Protein AF-A0A519SFQ7-F1 (afdb_monomer_lite)

Secondary structure (DSSP, 8-state):
----HHHHHHHHHHHHHHHHHHHTSGGGTT--HHHHHHH----TT--SHHHHHHHHHHHHHHHHHHHHHHHHT--TTTHHHHHHHTTSTT-HHHHHHHHHHHS-HHHHHHHHHHHHT-SSHHHHHHHHHHHHHS--TTHHHHHHHHHHSS--HHHHHHHHHHHHHH-HHHHHHHHHHH--TT-S-HHHHHHHHHHHHHH-HHHHGGGHHHHTT-SSHHHHHTTSTT----------

Structure (mmCIF, N/CA/C/O backbone):
data_AF-A0A519SFQ7-F1
#
_entry.id   AF-A0A519SFQ7-F1
#
loop_
_atom_site.group_PDB
_atom_site.id
_atom_site.type_symbol
_atom_site.label_atom_id
_atom_site.label_alt_id
_atom_site.label_comp_id
_atom_site.label_asym_id
_atom_site.label_entity_id
_atom_site.label_seq_id
_atom_site.pdbx_PDB_ins_code
_atom_site.Cartn_x
_atom_site.Cartn_y
_atom_site.Cartn_z
_atom_site.occupancy
_atom_site.B_iso_or_equiv
_atom_site.auth_seq_id
_atom_site.auth_comp_id
_atom_site.auth_asym_id
_atom_site.auth_atom_id
_atom_site.pdbx_PDB_model_num
ATOM 1 N N . MET A 1 1 ? -0.624 -16.928 27.266 1.00 50.66 1 MET A N 1
ATOM 2 C CA . MET A 1 1 ? -0.430 -15.910 26.215 1.00 50.66 1 MET A CA 1
ATOM 3 C C . MET A 1 1 ? -1.016 -14.605 26.727 1.00 50.66 1 MET A C 1
ATOM 5 O O . MET A 1 1 ? -2.130 -14.658 27.242 1.00 50.66 1 MET A O 1
ATOM 9 N N . PRO A 1 2 ? -0.279 -13.486 26.696 1.00 53.38 2 PRO A N 1
ATOM 10 C CA . PRO A 1 2 ? -0.839 -12.173 27.019 1.00 53.38 2 PRO A CA 1
ATOM 11 C C . PRO A 1 2 ? -2.069 -11.891 26.143 1.00 53.38 2 PRO A C 1
ATOM 13 O O . PRO A 1 2 ? -2.095 -12.218 24.958 1.00 53.38 2 PRO A O 1
ATOM 16 N N . ASN A 1 3 ? -3.128 -11.372 26.762 1.00 67.12 3 ASN A N 1
ATOM 17 C CA . ASN A 1 3 ? -4.453 -11.288 26.159 1.00 67.12 3 ASN A CA 1
ATOM 18 C C . ASN A 1 3 ? -4.561 -10.017 25.298 1.00 67.12 3 ASN A C 1
ATOM 20 O O . ASN A 1 3 ? -4.849 -8.951 25.831 1.00 67.12 3 ASN A O 1
ATOM 24 N N . VAL A 1 4 ? -4.314 -10.123 23.987 1.00 74.25 4 VAL A N 1
ATOM 25 C CA . VAL A 1 4 ? -4.471 -9.017 23.005 1.00 74.25 4 VAL A CA 1
ATOM 26 C C . VAL A 1 4 ? -5.951 -8.710 22.712 1.00 74.25 4 VAL A C 1
ATOM 28 O O . VAL A 1 4 ? -6.303 -7.663 22.178 1.00 74.25 4 VAL A O 1
ATOM 31 N N . THR A 1 5 ? -6.852 -9.600 23.131 1.00 82.88 5 THR A N 1
ATOM 32 C CA . THR A 1 5 ? -8.297 -9.530 22.865 1.00 82.88 5 THR A CA 1
ATOM 33 C C . THR A 1 5 ? -8.970 -8.218 23.296 1.00 82.88 5 THR A C 1
ATOM 35 O O . THR A 1 5 ? -9.777 -7.719 22.516 1.00 82.88 5 THR A O 1
ATOM 38 N N . PRO A 1 6 ? -8.676 -7.611 24.468 1.00 90.19 6 PRO A N 1
ATOM 39 C CA . PRO A 1 6 ? -9.324 -6.362 24.872 1.00 90.19 6 PRO A CA 1
ATOM 40 C C . PRO A 1 6 ? -8.977 -5.179 23.959 1.00 90.19 6 PRO A C 1
ATOM 42 O O . PRO A 1 6 ? -9.868 -4.411 23.613 1.00 90.19 6 PRO A O 1
ATOM 45 N N . ALA A 1 7 ? -7.717 -5.054 23.527 1.00 92.62 7 ALA A N 1
ATOM 46 C CA . ALA A 1 7 ? -7.298 -3.983 22.622 1.00 92.62 7 ALA A CA 1
ATOM 47 C C . ALA A 1 7 ? -7.907 -4.158 21.225 1.00 92.62 7 ALA A C 1
ATOM 49 O O . ALA A 1 7 ? -8.422 -3.203 20.651 1.00 92.62 7 ALA A O 1
ATOM 50 N N . ILE A 1 8 ? -7.933 -5.393 20.712 1.00 93.19 8 ILE A N 1
ATOM 51 C CA . ILE A 1 8 ? -8.581 -5.702 19.427 1.00 93.19 8 ILE A CA 1
ATOM 52 C C . ILE A 1 8 ? -10.083 -5.407 19.495 1.00 93.19 8 ILE A C 1
ATOM 54 O O . ILE A 1 8 ? -10.641 -4.843 18.554 1.00 93.19 8 ILE A O 1
ATOM 58 N N . ALA A 1 9 ? -10.741 -5.753 20.605 1.00 93.81 9 ALA A N 1
ATOM 59 C CA . ALA A 1 9 ? -12.153 -5.448 20.812 1.00 93.81 9 ALA A CA 1
ATOM 60 C C . ALA A 1 9 ? -12.409 -3.934 20.861 1.00 93.81 9 ALA A C 1
ATOM 62 O O . ALA A 1 9 ? -13.376 -3.470 20.261 1.00 93.81 9 ALA A O 1
ATOM 63 N N . ALA A 1 10 ? -11.531 -3.164 21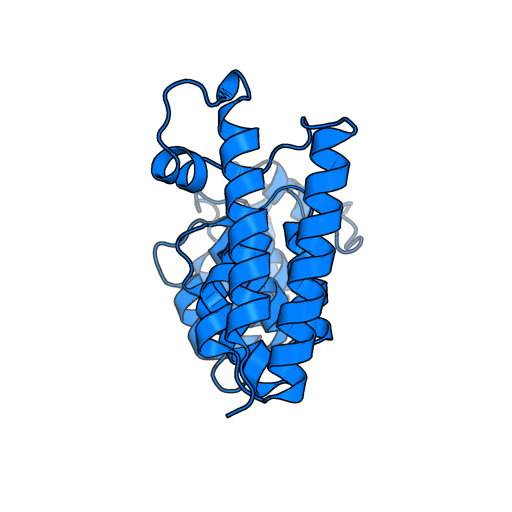.513 1.00 94.56 10 ALA A N 1
ATOM 64 C CA . ALA A 1 10 ? -11.618 -1.706 21.544 1.00 94.56 10 ALA A CA 1
ATOM 65 C C . ALA A 1 10 ? -11.443 -1.089 20.146 1.00 94.56 10 ALA A C 1
ATOM 67 O O . ALA A 1 10 ? -12.272 -0.279 19.739 1.00 94.56 10 ALA A O 1
ATOM 68 N N . LEU A 1 11 ? -10.437 -1.525 19.377 1.00 95.56 11 LEU A N 1
ATOM 69 C CA . LEU A 1 11 ? -10.251 -1.094 17.986 1.00 95.56 11 LEU A CA 1
ATOM 70 C C . LEU A 1 11 ? -11.475 -1.435 17.126 1.00 95.56 11 LEU A C 1
ATOM 72 O O . LEU A 1 11 ? -11.978 -0.587 16.397 1.00 95.56 11 LEU A O 1
ATOM 76 N N . SER A 1 12 ? -11.999 -2.654 17.261 1.00 95.06 12 SER A N 1
ATOM 77 C CA . SER A 1 12 ? -13.190 -3.091 16.525 1.00 95.06 12 SER A CA 1
ATOM 78 C C . SER A 1 12 ? -14.423 -2.255 16.875 1.00 95.06 12 SER A C 1
ATOM 80 O O . SER A 1 12 ? -15.233 -1.965 16.000 1.00 95.06 12 SER A O 1
ATOM 82 N N . ALA A 1 13 ? -14.574 -1.849 18.139 1.00 95.50 13 ALA A N 1
ATOM 83 C CA . ALA A 1 13 ? -15.663 -0.975 18.563 1.00 95.50 13 ALA A CA 1
ATOM 84 C C . ALA A 1 13 ? -15.561 0.408 17.904 1.00 95.50 13 ALA A C 1
ATOM 86 O O . ALA A 1 13 ? -16.543 0.866 17.329 1.00 95.50 13 ALA A O 1
ATOM 87 N N . VAL A 1 14 ? -14.373 1.022 17.900 1.00 95.00 14 VAL A N 1
ATOM 88 C CA . VAL A 1 14 ? -14.164 2.328 17.251 1.00 95.00 14 VAL A CA 1
ATOM 89 C C . VAL A 1 14 ? -14.364 2.242 15.735 1.00 95.00 14 VAL A C 1
ATOM 91 O O . VAL A 1 14 ? -15.002 3.117 15.158 1.00 95.00 14 VAL A O 1
ATOM 94 N N . LEU A 1 15 ? -13.901 1.167 15.089 1.00 93.81 15 LEU A N 1
ATOM 95 C CA . LEU A 1 15 ? -14.175 0.921 13.669 1.00 93.81 15 LEU A CA 1
ATOM 96 C C . LEU A 1 15 ? -15.675 0.819 13.389 1.00 93.81 15 LEU A C 1
ATOM 98 O O . LEU A 1 15 ? -16.160 1.396 12.422 1.00 93.81 15 LEU A O 1
ATOM 102 N N . ASN A 1 16 ? -16.422 0.100 14.230 1.00 93.44 16 ASN A N 1
ATOM 103 C CA . ASN A 1 16 ? -17.872 0.005 14.082 1.00 93.44 16 ASN A CA 1
ATOM 104 C C . ASN A 1 16 ? -18.537 1.378 14.215 1.00 93.44 16 ASN A C 1
ATOM 106 O O . ASN A 1 16 ? -19.345 1.722 13.363 1.00 93.44 16 ASN A O 1
ATOM 110 N N . GLU A 1 17 ? -18.146 2.174 15.213 1.00 94.06 17 GLU A N 1
ATOM 111 C CA . GLU A 1 17 ? -18.645 3.544 15.377 1.00 94.06 17 GLU A CA 1
ATOM 112 C C . GLU A 1 17 ? -18.330 4.422 14.158 1.00 94.06 17 GLU A C 1
ATOM 114 O O . GLU A 1 17 ? -19.201 5.158 13.702 1.00 94.06 17 GLU A O 1
ATOM 119 N N . TYR A 1 18 ? -17.125 4.306 13.589 1.00 92.00 18 TYR A N 1
ATOM 120 C CA . TYR A 1 18 ? -16.750 5.021 12.370 1.00 92.00 18 TYR A CA 1
ATOM 121 C C . TYR A 1 18 ? -17.644 4.639 11.184 1.00 92.00 18 TYR A C 1
ATOM 123 O O . TYR A 1 18 ? -18.181 5.510 10.501 1.00 92.00 18 TYR A O 1
ATOM 131 N N . TRP A 1 19 ? -17.848 3.340 10.943 1.00 90.50 19 TRP A N 1
ATOM 132 C CA . TRP A 1 19 ? -18.698 2.882 9.840 1.00 90.50 19 TRP A CA 1
ATOM 133 C C . TRP A 1 19 ? -20.172 3.236 10.045 1.00 90.50 19 TRP A C 1
ATOM 135 O O . TRP A 1 19 ? -20.856 3.554 9.073 1.00 90.50 19 TRP A O 1
ATOM 145 N N . ASP A 1 20 ? -20.657 3.199 11.285 1.00 91.75 20 ASP A N 1
ATOM 146 C CA . ASP A 1 20 ? -22.020 3.604 11.630 1.00 91.75 20 ASP A CA 1
ATOM 147 C C . ASP A 1 20 ? -22.207 5.114 11.434 1.00 91.75 20 ASP A C 1
ATOM 149 O O . ASP A 1 20 ? -23.214 5.542 10.871 1.00 91.75 20 ASP A O 1
ATOM 153 N N . TRP A 1 21 ? -21.217 5.925 11.816 1.00 91.62 21 TRP A N 1
ATOM 154 C CA . TRP A 1 21 ? -21.203 7.356 11.524 1.00 91.62 21 TRP A CA 1
ATOM 155 C C . TRP A 1 21 ? -21.179 7.621 10.015 1.00 91.62 21 TRP A C 1
ATOM 157 O O . TRP A 1 21 ? -21.960 8.439 9.524 1.00 91.62 21 TRP A O 1
ATOM 167 N N . LEU A 1 22 ? -20.356 6.894 9.255 1.00 89.38 22 LEU A N 1
ATOM 168 C CA . LEU A 1 22 ? -20.271 7.046 7.803 1.00 89.38 22 LEU A CA 1
ATOM 169 C C . LEU A 1 22 ? -21.616 6.725 7.125 1.00 89.38 22 LEU A C 1
ATOM 171 O O . LEU A 1 22 ? -22.030 7.431 6.209 1.00 89.38 22 LEU A O 1
ATOM 175 N N . HIS A 1 23 ? -22.348 5.726 7.630 1.00 89.81 23 HIS A N 1
ATOM 176 C CA . HIS A 1 23 ? -23.717 5.393 7.203 1.00 89.81 23 HIS A CA 1
ATOM 177 C C . HIS A 1 23 ? -24.717 6.542 7.365 1.00 89.81 23 HIS A C 1
ATOM 179 O O . HIS A 1 23 ? -25.713 6.595 6.644 1.00 89.81 23 HIS A O 1
ATOM 185 N N . THR A 1 24 ? -24.480 7.462 8.305 1.00 89.88 24 THR A N 1
ATOM 186 C CA . THR A 1 24 ? -25.350 8.636 8.491 1.00 89.88 24 THR A CA 1
ATOM 187 C C . THR A 1 24 ? -25.148 9.703 7.417 1.00 89.88 24 THR A C 1
ATOM 189 O O . THR A 1 24 ? -25.998 10.584 7.267 1.00 89.88 24 THR A O 1
ATOM 192 N N . GLN A 1 25 ? -24.058 9.626 6.644 1.00 89.50 25 GLN A N 1
ATOM 193 C CA . GLN A 1 25 ? -23.753 10.625 5.628 1.00 89.50 25 GLN A CA 1
ATOM 194 C C . GLN A 1 25 ? -24.642 10.437 4.387 1.00 89.50 25 GLN A C 1
ATOM 196 O O . GLN A 1 25 ? -24.824 9.307 3.919 1.00 89.50 25 GLN A O 1
ATOM 201 N N . PRO A 1 26 ? -25.168 11.525 3.791 1.00 88.88 26 PRO A N 1
ATOM 202 C CA . PRO A 1 26 ? -26.128 11.437 2.692 1.00 88.88 26 PRO A CA 1
ATOM 203 C C . PRO A 1 26 ? -25.652 10.626 1.481 1.00 88.88 26 PRO A C 1
ATOM 205 O O . PRO A 1 26 ? -26.464 9.934 0.867 1.00 88.88 26 PRO A O 1
ATOM 208 N N . GLN A 1 27 ? -24.357 10.671 1.136 1.00 87.62 27 GLN A N 1
ATOM 209 C CA . GLN A 1 27 ? -23.816 9.910 0.000 1.00 87.62 27 GLN A CA 1
ATOM 210 C C . GLN A 1 27 ? -23.865 8.386 0.184 1.00 87.62 27 GLN A C 1
ATOM 212 O O . GLN A 1 27 ? -23.790 7.656 -0.806 1.00 87.62 27 GLN A O 1
ATOM 217 N N . TRP A 1 28 ? -23.997 7.906 1.422 1.00 89.88 28 TRP A N 1
ATOM 218 C CA . TRP A 1 28 ? -24.006 6.480 1.742 1.00 89.88 28 TRP A CA 1
ATOM 219 C C . TRP A 1 28 ? -25.397 5.929 2.059 1.00 89.88 28 TRP A C 1
ATOM 221 O O . TRP A 1 28 ? -25.555 4.723 2.258 1.00 89.88 28 TRP A O 1
ATOM 231 N N . ALA A 1 29 ? -26.420 6.785 2.050 1.00 87.56 29 ALA A N 1
ATOM 232 C CA . ALA A 1 29 ? -27.787 6.389 2.344 1.00 87.56 29 ALA A CA 1
ATOM 233 C C . ALA A 1 29 ? -28.252 5.229 1.441 1.00 87.56 29 ALA A C 1
ATOM 235 O O . ALA A 1 29 ? -28.258 5.326 0.213 1.00 87.56 29 ALA A O 1
ATOM 236 N N . GLY A 1 30 ? -28.681 4.129 2.066 1.00 86.56 30 GLY A N 1
ATOM 237 C CA . GLY A 1 30 ? -29.233 2.957 1.379 1.00 86.56 30 GLY A CA 1
ATOM 238 C C . GLY A 1 30 ? -28.214 1.901 0.940 1.00 86.56 30 GLY A C 1
ATOM 239 O O . GLY A 1 30 ? -28.634 0.844 0.473 1.00 86.56 30 GLY A O 1
ATOM 240 N N . PHE A 1 31 ? -26.912 2.132 1.119 1.00 90.62 31 PHE A N 1
ATOM 241 C CA . PHE A 1 31 ? -25.913 1.067 0.997 1.00 90.62 31 PHE A CA 1
ATOM 242 C C . PHE A 1 31 ? -25.854 0.240 2.277 1.00 90.62 31 PHE A C 1
ATOM 244 O O . PHE A 1 31 ? -26.142 0.742 3.353 1.00 90.62 31 PHE A O 1
ATOM 251 N N . THR A 1 32 ? -25.476 -1.033 2.189 1.00 90.06 32 THR A N 1
ATOM 252 C CA . THR A 1 32 ? -25.082 -1.833 3.360 1.00 90.06 32 THR A CA 1
ATOM 253 C C . THR A 1 32 ? -23.640 -1.524 3.762 1.00 90.06 32 THR A C 1
ATOM 255 O O . THR A 1 32 ? -22.855 -1.044 2.950 1.00 90.06 32 THR A O 1
ATOM 258 N N . ARG A 1 33 ? -23.230 -1.872 4.993 1.00 85.25 33 ARG A N 1
ATOM 259 C CA . ARG A 1 33 ? -21.834 -1.673 5.433 1.00 85.25 33 ARG A CA 1
ATOM 260 C C . ARG A 1 33 ? -20.816 -2.324 4.495 1.00 85.25 33 ARG A C 1
ATOM 262 O O . ARG A 1 33 ? -19.823 -1.696 4.155 1.00 85.25 33 ARG A O 1
ATOM 269 N N . VAL A 1 34 ? -21.080 -3.552 4.055 1.00 85.06 34 VAL A N 1
ATOM 270 C CA . VAL A 1 34 ? -20.187 -4.285 3.146 1.00 85.06 34 VAL A CA 1
ATOM 271 C C . VAL A 1 34 ? -20.068 -3.563 1.801 1.00 85.06 34 VAL A C 1
ATOM 273 O O . VAL A 1 34 ? -18.971 -3.409 1.271 1.00 85.06 34 VAL A O 1
ATOM 276 N N . GLU A 1 35 ? -21.180 -3.064 1.258 1.00 88.00 35 GLU A N 1
ATOM 277 C CA . GLU A 1 35 ? -21.159 -2.292 0.012 1.00 88.00 35 GLU A CA 1
ATOM 278 C C . GLU A 1 35 ? -20.434 -0.960 0.170 1.00 88.00 35 GLU A C 1
ATOM 280 O O . GLU A 1 35 ? -19.682 -0.586 -0.728 1.00 88.00 35 GLU A O 1
ATOM 285 N N . MET A 1 36 ? -20.633 -0.263 1.294 1.00 86.69 36 MET A N 1
ATOM 286 C CA . MET A 1 36 ? -19.897 0.963 1.595 1.00 86.69 36 MET A CA 1
ATOM 287 C C . MET A 1 36 ? -18.404 0.682 1.649 1.00 86.69 36 MET A C 1
ATOM 289 O O . MET A 1 36 ? -17.670 1.325 0.918 1.00 86.69 36 MET A O 1
ATOM 293 N N . GLN A 1 37 ? -17.960 -0.318 2.417 1.00 82.06 37 GLN A N 1
ATOM 294 C CA . GLN A 1 37 ? -16.546 -0.693 2.516 1.00 82.06 37 GLN A CA 1
ATOM 295 C C . GLN A 1 37 ? -15.947 -0.978 1.131 1.00 82.06 37 GLN A C 1
ATOM 297 O O . GLN A 1 37 ? -14.898 -0.438 0.792 1.00 82.06 37 GLN A O 1
ATOM 302 N N . HIS A 1 38 ? -16.638 -1.741 0.280 1.00 81.94 38 HIS A N 1
ATOM 303 C CA . HIS A 1 38 ? -16.168 -2.022 -1.081 1.00 81.94 38 HIS A CA 1
ATOM 304 C C . HIS A 1 38 ? -16.122 -0.802 -2.008 1.00 81.94 38 HIS A C 1
ATOM 306 O O . HIS A 1 38 ? -15.311 -0.771 -2.936 1.00 81.94 38 HIS A O 1
ATOM 312 N N . ARG A 1 39 ? -17.004 0.176 -1.793 1.00 82.69 39 ARG A N 1
ATOM 313 C CA . ARG A 1 39 ? -17.077 1.416 -2.581 1.00 82.69 39 ARG A CA 1
ATOM 314 C C . ARG A 1 39 ? -16.234 2.539 -1.992 1.00 82.69 39 ARG A C 1
ATOM 316 O O . ARG A 1 39 ? -16.010 3.531 -2.680 1.00 82.69 39 ARG A O 1
ATOM 323 N N . TYR A 1 40 ? -15.798 2.400 -0.746 1.00 80.38 40 TYR A N 1
ATOM 324 C CA . TYR A 1 40 ? -15.053 3.415 -0.034 1.00 80.38 40 TYR A CA 1
ATOM 325 C C . TYR A 1 40 ? -13.680 3.585 -0.679 1.00 80.38 40 TYR A C 1
ATOM 327 O O . TYR A 1 40 ? -12.882 2.650 -0.740 1.00 80.38 40 TYR A O 1
ATOM 335 N N . GLN A 1 41 ? -13.427 4.783 -1.197 1.00 69.31 41 GLN A N 1
ATOM 336 C CA . GLN A 1 41 ? -12.172 5.154 -1.851 1.00 69.31 41 GLN A CA 1
ATOM 337 C C . GLN A 1 41 ? -11.507 6.343 -1.155 1.00 69.31 41 GLN A C 1
ATOM 339 O O . GLN A 1 41 ? -10.696 7.023 -1.775 1.00 69.31 41 GLN A O 1
ATOM 344 N N . GLY A 1 42 ? -11.826 6.572 0.125 1.00 65.75 42 GLY A N 1
ATOM 345 C CA . GLY A 1 42 ? -11.367 7.759 0.845 1.00 65.75 42 GLY A CA 1
ATOM 346 C C . GLY A 1 42 ? -12.094 8.998 0.337 1.00 65.75 42 GLY A C 1
ATOM 347 O O . GLY A 1 42 ? -12.593 9.033 -0.791 1.00 65.75 42 GLY A O 1
ATOM 348 N N . SER A 1 43 ? -12.252 10.000 1.184 1.00 61.97 43 SER A N 1
ATOM 349 C CA . SER A 1 43 ? -12.962 11.214 0.817 1.00 61.97 43 SER A CA 1
ATOM 350 C C . SER A 1 43 ? -12.518 12.354 1.712 1.00 61.97 43 SER A C 1
ATOM 352 O O . SER A 1 43 ? -13.041 12.509 2.804 1.00 61.97 43 SER A O 1
ATOM 354 N N . THR A 1 44 ? -11.702 13.254 1.164 1.00 59.12 44 THR A N 1
ATOM 355 C CA . THR A 1 44 ? -11.249 14.519 1.781 1.00 59.12 44 THR A CA 1
ATOM 356 C C . THR A 1 44 ? -12.382 15.541 2.016 1.00 59.12 44 THR A C 1
ATOM 358 O O . THR A 1 44 ? -12.181 16.750 1.914 1.00 59.12 44 THR A O 1
ATOM 361 N N . GLN A 1 45 ? -13.625 15.080 2.158 1.00 71.50 45 GLN A N 1
ATOM 362 C CA . GLN A 1 45 ? -14.840 15.892 2.237 1.00 71.50 45 GLN A CA 1
ATOM 363 C C . GLN A 1 45 ? -15.491 15.830 3.618 1.00 71.50 45 GLN A C 1
ATOM 365 O O . GLN A 1 45 ? -16.497 16.507 3.825 1.00 71.50 45 GLN A O 1
ATOM 370 N N . TYR A 1 46 ? -14.970 15.010 4.533 1.00 79.81 46 TYR A N 1
ATOM 371 C CA . TYR A 1 46 ? -15.483 14.938 5.893 1.00 79.81 46 TYR A CA 1
ATOM 372 C C . TYR A 1 46 ? -14.670 15.841 6.811 1.00 79.81 46 TYR A C 1
ATOM 374 O O . TYR A 1 46 ? -13.453 15.717 6.905 1.00 79.81 46 TYR A O 1
ATOM 382 N N . ASP A 1 47 ? -15.361 16.742 7.498 1.00 79.19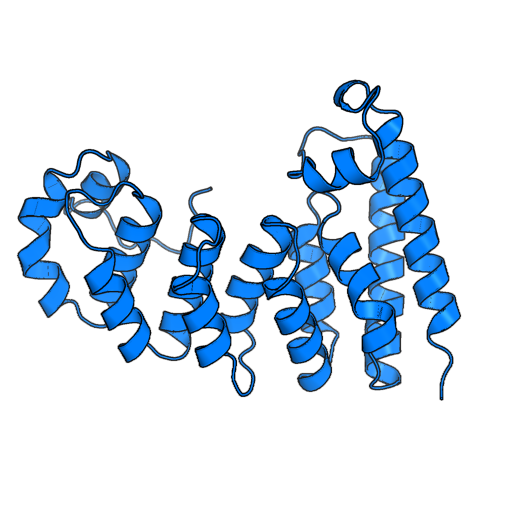 47 ASP A N 1
ATOM 383 C CA . ASP A 1 47 ? -14.799 17.598 8.529 1.00 79.19 47 ASP A CA 1
ATOM 384 C C . ASP A 1 47 ? -15.748 17.685 9.734 1.00 79.19 47 ASP A C 1
ATOM 386 O O . ASP A 1 47 ? -16.892 17.216 9.705 1.00 79.19 47 ASP A O 1
ATOM 390 N N . GLY A 1 48 ? -15.247 18.257 10.828 1.00 85.00 48 GLY A N 1
ATOM 391 C CA . GLY A 1 48 ? -16.039 18.548 12.015 1.00 85.00 48 GLY A CA 1
ATOM 392 C C . GLY A 1 48 ? -15.720 17.671 13.229 1.00 85.00 48 GLY A C 1
ATOM 393 O O . GLY A 1 48 ? -15.050 16.642 13.130 1.00 85.00 48 GLY A O 1
ATOM 394 N N . PRO A 1 49 ? -16.224 18.080 14.407 1.00 88.06 49 PRO A N 1
ATOM 395 C CA . PRO A 1 49 ? -15.754 17.578 15.697 1.00 88.06 49 PRO A CA 1
ATOM 396 C C . PRO A 1 49 ? -16.024 16.085 15.910 1.00 88.06 49 PRO A C 1
ATOM 398 O O . PRO A 1 49 ? -15.199 15.396 16.503 1.00 88.06 49 PRO A O 1
ATOM 401 N N . ASP A 1 50 ? -17.152 15.571 15.413 1.00 88.31 50 ASP A N 1
ATOM 402 C CA . ASP A 1 50 ? -17.506 14.155 15.568 1.00 88.31 50 ASP A CA 1
ATOM 403 C C . ASP A 1 50 ? -16.571 13.255 14.744 1.00 88.31 50 ASP A C 1
ATOM 405 O O . ASP A 1 50 ? -16.120 12.214 15.222 1.00 88.31 50 ASP A O 1
ATOM 409 N N . TYR A 1 51 ? -16.246 13.679 13.519 1.00 88.38 51 TYR A N 1
ATOM 410 C CA . TYR A 1 51 ? -15.307 12.979 12.646 1.00 88.38 51 TYR A CA 1
ATOM 411 C C . TYR A 1 51 ? -13.886 13.020 13.221 1.00 88.38 51 TYR A C 1
ATOM 413 O O . TYR A 1 51 ? -13.267 11.970 13.395 1.00 88.38 51 TYR A O 1
ATOM 421 N N . GLU A 1 52 ? -13.401 14.204 13.604 1.00 89.44 52 GLU A N 1
ATOM 422 C CA . GLU A 1 52 ? -12.072 14.386 14.203 1.00 89.44 52 GLU A CA 1
ATOM 423 C C . GLU A 1 52 ? -11.896 13.533 15.469 1.00 89.44 52 GLU A C 1
ATOM 425 O O . GLU A 1 52 ? -10.873 12.865 15.639 1.00 89.44 52 GLU A O 1
ATOM 430 N N . GLN A 1 53 ? -12.919 13.475 16.329 1.00 92.00 53 GLN A N 1
ATOM 431 C CA . GLN A 1 53 ? -12.892 12.644 17.532 1.00 92.00 53 GLN A CA 1
ATOM 432 C C . GLN A 1 53 ? -12.842 11.141 17.206 1.00 92.00 53 GLN A C 1
ATOM 434 O O . GLN A 1 53 ? -12.161 10.380 17.903 1.00 92.00 53 GLN A O 1
ATOM 439 N N . LEU A 1 54 ? -13.555 10.685 16.171 1.00 91.62 54 LEU A N 1
ATOM 440 C CA . LEU A 1 54 ? -13.509 9.288 15.723 1.00 91.62 54 LEU A CA 1
ATOM 441 C C . LEU A 1 54 ? -12.127 8.923 15.168 1.00 91.62 54 LEU A C 1
ATOM 443 O O . LEU A 1 54 ? -11.580 7.885 15.541 1.00 91.62 54 LEU A O 1
ATOM 447 N N . VAL A 1 55 ? -11.549 9.792 14.338 1.00 89.62 55 VAL A N 1
ATOM 448 C CA . VAL A 1 55 ? -10.199 9.664 13.758 1.00 89.62 55 VAL A CA 1
ATOM 449 C C . VAL A 1 55 ? -9.133 9.599 14.857 1.00 89.62 55 VAL A C 1
ATOM 451 O O . VAL A 1 55 ? -8.279 8.705 14.845 1.00 89.62 55 VAL A O 1
ATOM 454 N N . GLU A 1 56 ? -9.205 10.479 15.861 1.00 91.69 56 GLU A N 1
ATOM 455 C CA . GLU A 1 56 ? -8.280 10.476 17.000 1.00 91.69 56 GLU A CA 1
ATOM 456 C C . GLU A 1 56 ? -8.378 9.167 17.800 1.00 91.69 56 GLU A C 1
ATOM 458 O O . GLU A 1 56 ? -7.368 8.506 18.064 1.00 91.69 56 GLU A O 1
ATOM 463 N N . ARG A 1 57 ? -9.601 8.748 18.152 1.00 94.12 57 ARG A N 1
ATOM 464 C CA . ARG A 1 57 ? -9.837 7.498 18.893 1.00 94.12 57 ARG A CA 1
ATOM 465 C C . ARG A 1 57 ? -9.383 6.275 18.108 1.00 94.12 57 ARG A C 1
ATOM 467 O O . ARG A 1 57 ? -8.850 5.338 18.707 1.00 94.12 57 ARG A O 1
ATOM 474 N N . LEU A 1 58 ? -9.584 6.271 16.791 1.00 92.94 58 LEU A N 1
ATOM 475 C CA . LEU A 1 58 ? -9.146 5.183 15.925 1.00 92.94 58 LEU A CA 1
ATOM 476 C C . LEU A 1 58 ? -7.621 5.089 15.924 1.00 92.94 58 LEU A C 1
ATOM 478 O O . LEU A 1 58 ? -7.075 4.012 16.158 1.00 92.94 58 LEU A O 1
ATOM 482 N N . THR A 1 59 ? -6.946 6.224 15.755 1.00 92.88 59 THR A N 1
ATOM 483 C CA . THR A 1 59 ? -5.482 6.315 15.786 1.00 92.88 59 THR A CA 1
ATOM 484 C C . THR A 1 59 ? -4.925 5.798 17.111 1.00 92.88 59 THR A C 1
ATOM 486 O O . THR A 1 59 ? -4.042 4.938 17.123 1.00 92.88 59 THR A O 1
ATOM 489 N N . GLN A 1 60 ? -5.490 6.233 18.241 1.00 94.38 60 GLN A N 1
ATOM 490 C CA . GLN A 1 60 ? -5.096 5.748 19.569 1.00 94.38 60 GLN A CA 1
ATOM 491 C C . GLN A 1 60 ? -5.312 4.234 19.722 1.00 94.38 60 GLN A C 1
ATOM 493 O O . GLN A 1 60 ? -4.447 3.535 20.252 1.00 94.38 60 GLN A O 1
ATOM 498 N N . ALA A 1 61 ? -6.436 3.700 19.238 1.00 95.25 61 ALA A N 1
ATOM 499 C CA . ALA A 1 61 ? -6.709 2.267 19.307 1.00 95.25 61 ALA A CA 1
ATOM 500 C C . ALA A 1 61 ? -5.729 1.443 18.451 1.00 95.25 61 ALA A C 1
ATOM 502 O O . ALA A 1 61 ? -5.268 0.388 18.895 1.00 95.25 61 ALA A O 1
ATOM 503 N N . VAL A 1 62 ? -5.365 1.935 17.261 1.00 95.50 62 VAL A N 1
ATOM 504 C CA . VAL A 1 62 ? -4.346 1.315 16.399 1.00 95.50 62 VAL A CA 1
ATOM 505 C C . VAL A 1 62 ? -2.987 1.281 17.098 1.00 95.50 62 VAL A C 1
ATOM 507 O O . VAL A 1 62 ? -2.363 0.219 17.125 1.00 95.50 62 VAL A O 1
ATOM 510 N N . VAL A 1 63 ? -2.562 2.389 17.722 1.00 95.50 63 VAL A N 1
ATOM 511 C CA . VAL A 1 63 ? -1.315 2.455 18.510 1.00 95.50 63 VAL A CA 1
ATOM 512 C C . VAL A 1 63 ? -1.292 1.363 19.571 1.00 95.50 63 VAL A C 1
ATOM 514 O O . VAL A 1 63 ? -0.371 0.549 19.596 1.00 95.50 63 VAL A O 1
ATOM 517 N N . VAL A 1 64 ? -2.336 1.288 20.400 1.00 95.88 64 VAL A N 1
ATOM 518 C CA . VAL A 1 64 ? -2.409 0.312 21.497 1.00 95.88 64 VAL A CA 1
ATOM 519 C C . VAL A 1 64 ? -2.335 -1.123 20.970 1.00 95.88 64 VAL A C 1
ATOM 521 O O . VAL A 1 64 ? -1.620 -1.954 21.533 1.00 95.88 64 VAL A O 1
ATOM 524 N N . VAL A 1 65 ? -3.039 -1.431 19.876 1.00 96.19 65 VAL A N 1
ATOM 525 C CA . VAL A 1 65 ? -3.003 -2.768 19.266 1.00 96.19 65 VAL A CA 1
ATOM 526 C C . VAL A 1 65 ? -1.620 -3.084 18.690 1.00 96.19 65 VAL A C 1
ATOM 528 O O . VAL A 1 65 ? -1.125 -4.195 18.894 1.00 96.19 65 VAL A O 1
ATOM 531 N N . ALA A 1 66 ? -0.977 -2.138 18.002 1.00 95.25 66 ALA A N 1
ATOM 532 C CA . ALA A 1 66 ? 0.352 -2.326 17.422 1.00 95.25 66 ALA A CA 1
ATOM 533 C C . ALA A 1 66 ? 1.433 -2.506 18.502 1.00 95.25 66 ALA A C 1
ATOM 535 O O . ALA A 1 66 ? 2.256 -3.421 18.403 1.00 95.25 66 ALA A O 1
ATOM 536 N N . GLU A 1 67 ? 1.403 -1.696 19.562 1.00 95.50 67 GLU A N 1
ATOM 537 C CA . GLU A 1 67 ? 2.305 -1.822 20.710 1.00 95.50 67 GLU A CA 1
ATOM 538 C C . GLU A 1 67 ? 2.098 -3.146 21.442 1.00 95.50 67 GLU A C 1
ATOM 540 O O . GLU A 1 67 ? 3.063 -3.850 21.739 1.00 95.50 67 GLU A O 1
ATOM 545 N N . GLN A 1 68 ? 0.847 -3.556 21.658 1.00 94.56 68 GLN A N 1
ATOM 546 C CA . GLN A 1 68 ? 0.577 -4.839 22.289 1.00 94.56 68 GLN A CA 1
ATOM 547 C C . GLN A 1 68 ? 1.015 -6.009 21.394 1.00 94.56 68 GLN A C 1
ATOM 549 O O . GLN A 1 68 ? 1.596 -6.977 21.885 1.00 94.56 68 GLN A O 1
ATOM 554 N N . ALA A 1 69 ? 0.803 -5.945 20.079 1.00 94.00 69 ALA A N 1
ATOM 555 C CA . ALA A 1 69 ? 1.309 -6.961 19.156 1.00 94.00 69 ALA A CA 1
ATOM 556 C C . ALA A 1 69 ? 2.846 -7.040 19.192 1.00 94.00 69 ALA A C 1
ATOM 558 O O . ALA A 1 69 ? 3.392 -8.145 19.244 1.00 94.00 69 ALA A O 1
ATOM 559 N N . ARG A 1 70 ? 3.541 -5.893 19.244 1.00 94.62 70 ARG A N 1
ATOM 560 C CA . ARG A 1 70 ? 5.001 -5.815 19.432 1.00 94.62 70 ARG A CA 1
ATOM 561 C C . ARG A 1 70 ? 5.430 -6.493 20.731 1.00 94.62 70 ARG A C 1
ATOM 563 O O . ARG A 1 70 ? 6.290 -7.370 20.692 1.00 94.62 70 ARG A O 1
ATOM 570 N N . ASP A 1 71 ? 4.825 -6.120 21.853 1.00 93.94 71 ASP A N 1
ATOM 571 C CA . ASP A 1 71 ? 5.231 -6.585 23.184 1.00 93.94 71 ASP A CA 1
ATOM 572 C C . ASP A 1 71 ? 4.937 -8.080 23.390 1.00 93.94 71 ASP A C 1
ATOM 574 O O . ASP A 1 71 ? 5.634 -8.775 24.131 1.00 93.94 71 ASP A O 1
ATOM 578 N N . THR A 1 72 ? 3.908 -8.596 22.715 1.00 92.62 72 THR A N 1
ATOM 579 C CA . THR A 1 72 ? 3.497 -10.004 22.803 1.00 92.62 72 THR A CA 1
ATOM 580 C C . THR A 1 72 ? 4.103 -10.897 21.722 1.00 92.62 72 THR A C 1
ATOM 582 O O . THR A 1 72 ? 4.071 -12.121 21.864 1.00 92.62 72 THR A O 1
ATOM 585 N N . GLY A 1 73 ? 4.645 -10.311 20.651 1.00 92.56 73 GLY A N 1
ATOM 586 C CA . GLY A 1 73 ? 5.162 -11.040 19.495 1.00 92.56 73 GLY A CA 1
ATOM 587 C C . GLY A 1 73 ? 4.077 -11.723 18.654 1.00 92.56 73 GLY A C 1
ATOM 588 O O . GLY A 1 73 ? 4.391 -12.671 17.936 1.00 92.56 73 GLY A O 1
ATOM 589 N N . TYR A 1 74 ? 2.809 -11.300 18.752 1.00 90.38 74 TYR A N 1
ATOM 590 C CA . TYR A 1 74 ? 1.682 -11.988 18.113 1.00 90.38 74 TYR A CA 1
ATOM 591 C C . TYR A 1 74 ? 0.678 -11.026 17.460 1.00 90.38 74 TYR A C 1
ATOM 593 O O . TYR A 1 74 ? -0.084 -10.346 18.142 1.00 90.38 74 TYR A O 1
ATOM 601 N N . LEU A 1 75 ? 0.656 -11.007 16.119 1.00 91.75 75 LEU A N 1
ATOM 602 C CA . LEU A 1 75 ? -0.158 -10.085 15.311 1.00 91.75 75 LEU A CA 1
ATOM 603 C C . LEU A 1 75 ? -1.413 -10.717 14.688 1.00 91.75 75 LEU A C 1
ATOM 605 O O . LEU A 1 75 ? -2.386 -10.010 14.431 1.00 91.75 75 LEU A O 1
ATOM 609 N N . ALA A 1 76 ? -1.412 -12.030 14.437 1.00 90.19 76 ALA A N 1
ATOM 610 C CA . ALA A 1 76 ? -2.453 -12.709 13.657 1.00 90.19 76 ALA A CA 1
ATOM 611 C C . ALA A 1 76 ? -3.910 -12.312 14.006 1.00 90.19 76 ALA A C 1
ATOM 613 O O . ALA A 1 76 ? -4.662 -12.003 13.083 1.00 90.19 76 ALA A O 1
ATOM 614 N N . PRO A 1 77 ? -4.337 -12.232 15.287 1.00 89.31 77 PRO A N 1
ATOM 615 C CA . PRO A 1 77 ? -5.721 -11.876 15.614 1.00 89.31 77 PRO A CA 1
ATOM 616 C C . PRO A 1 77 ? -6.055 -10.395 15.369 1.00 89.31 77 PRO A C 1
ATOM 618 O O . PRO A 1 77 ? -7.226 -10.052 15.258 1.00 89.31 77 PRO A O 1
ATOM 621 N N . ALA A 1 78 ? -5.049 -9.522 15.288 1.00 92.00 78 ALA A N 1
ATOM 622 C CA . ALA A 1 78 ? -5.209 -8.083 15.085 1.00 92.00 78 ALA A CA 1
ATOM 623 C C . ALA A 1 78 ? -5.092 -7.656 13.613 1.00 92.00 78 ALA A C 1
ATOM 625 O O . ALA A 1 78 ? -5.487 -6.546 13.268 1.00 92.00 78 ALA A O 1
ATOM 626 N N . THR A 1 79 ? -4.555 -8.520 12.742 1.00 95.00 79 THR A N 1
ATOM 627 C CA . THR A 1 79 ? -4.170 -8.150 11.368 1.00 95.00 79 THR A CA 1
ATOM 628 C C . THR A 1 79 ? -5.343 -7.572 10.574 1.00 95.00 79 THR A C 1
ATOM 630 O O . THR A 1 79 ? -5.208 -6.512 9.975 1.00 95.00 79 THR A O 1
ATOM 633 N N . ALA A 1 80 ? -6.508 -8.224 10.609 1.00 93.06 80 ALA A N 1
ATOM 634 C CA . ALA A 1 80 ? -7.685 -7.757 9.876 1.00 93.06 80 ALA A CA 1
ATOM 635 C C . ALA A 1 80 ? -8.180 -6.389 10.372 1.00 93.06 80 ALA A C 1
ATOM 637 O O . ALA A 1 80 ? -8.449 -5.513 9.559 1.00 93.06 80 ALA A O 1
ATOM 638 N N . ALA A 1 81 ? -8.236 -6.185 11.692 1.00 93.44 81 ALA A N 1
ATOM 639 C CA . ALA A 1 81 ? -8.689 -4.924 12.277 1.00 93.44 81 ALA A CA 1
ATOM 640 C C . ALA A 1 81 ? -7.722 -3.767 11.976 1.00 93.44 81 ALA A C 1
ATOM 642 O O . ALA A 1 81 ? -8.163 -2.663 11.680 1.00 93.44 81 ALA A O 1
ATOM 643 N N . LEU A 1 82 ? -6.407 -4.017 11.999 1.00 95.25 82 LEU A N 1
ATOM 644 C CA . LEU A 1 82 ? -5.408 -3.011 11.627 1.00 95.25 82 LEU A CA 1
ATOM 645 C C . LEU A 1 82 ? -5.516 -2.626 10.146 1.00 95.25 82 LEU A C 1
ATOM 647 O O . LEU A 1 82 ? -5.493 -1.445 9.824 1.00 95.25 82 LEU A O 1
ATOM 651 N N . LEU A 1 83 ? -5.683 -3.600 9.245 1.00 94.12 83 LEU A N 1
ATOM 652 C CA . LEU A 1 83 ? -5.848 -3.321 7.813 1.00 94.12 83 LEU A CA 1
ATOM 653 C C . LEU A 1 83 ? -7.190 -2.644 7.492 1.00 94.12 83 LEU A C 1
ATOM 655 O O . LEU A 1 83 ? -7.255 -1.837 6.569 1.00 94.12 83 LEU A O 1
ATOM 659 N N . GLU A 1 84 ? -8.250 -2.932 8.253 1.00 91.44 84 GLU A N 1
ATOM 660 C CA . GLU A 1 84 ? -9.519 -2.200 8.159 1.00 91.44 84 GLU A CA 1
ATOM 661 C C . GLU A 1 84 ? -9.377 -0.763 8.676 1.00 91.44 84 GLU A C 1
ATOM 663 O O . GLU A 1 84 ? -9.946 0.147 8.086 1.00 91.44 84 GLU A O 1
ATOM 668 N N . ALA A 1 85 ? -8.573 -0.521 9.714 1.00 91.69 85 ALA A N 1
ATOM 669 C CA . ALA A 1 85 ? -8.262 0.839 10.156 1.00 91.69 85 ALA A CA 1
ATOM 670 C C . ALA A 1 85 ? -7.457 1.619 9.111 1.00 91.69 85 ALA A C 1
ATOM 672 O O . ALA A 1 85 ? -7.748 2.783 8.876 1.00 91.69 85 ALA A O 1
ATOM 673 N N . VAL A 1 86 ? -6.528 0.966 8.408 1.00 89.75 86 VAL A N 1
ATOM 674 C CA . VAL A 1 86 ? -5.811 1.561 7.265 1.00 89.75 86 VAL A CA 1
ATOM 675 C C . VAL A 1 86 ? -6.755 1.932 6.109 1.00 89.75 86 VAL A C 1
ATOM 677 O O . VAL A 1 86 ? -6.384 2.746 5.279 1.00 89.75 86 VAL A O 1
ATOM 680 N N . LEU A 1 87 ? -7.976 1.385 6.029 1.00 86.19 87 LEU A N 1
ATOM 681 C CA . LEU A 1 87 ? -8.981 1.828 5.048 1.00 86.19 87 LEU A CA 1
ATOM 682 C C . LEU A 1 87 ? -9.714 3.109 5.439 1.00 86.19 87 LEU A C 1
ATOM 684 O O . LEU A 1 87 ? -10.378 3.710 4.589 1.00 86.19 87 LEU A O 1
ATOM 688 N N . VAL A 1 88 ? -9.660 3.497 6.708 1.00 82.94 88 VAL A N 1
ATOM 689 C CA . VAL A 1 88 ? -10.386 4.659 7.209 1.00 82.94 88 VAL A CA 1
ATOM 690 C C . VAL A 1 88 ? -9.662 5.926 6.776 1.00 82.94 88 VAL A C 1
ATOM 692 O O . VAL A 1 88 ? -8.469 6.054 7.001 1.00 82.94 88 VAL A O 1
ATOM 695 N N . ASP A 1 89 ? -10.418 6.793 6.102 1.00 66.88 89 ASP A N 1
ATOM 696 C CA . ASP A 1 89 ? -10.064 8.077 5.475 1.00 66.88 89 ASP A CA 1
ATOM 697 C C . ASP A 1 89 ? -8.805 8.820 5.938 1.00 66.88 89 ASP A C 1
ATOM 699 O O . ASP A 1 89 ? -8.539 8.820 7.132 1.00 66.88 89 ASP A O 1
ATOM 703 N N . GLU A 1 90 ? -8.122 9.521 5.011 1.00 63.12 90 GLU A N 1
ATOM 704 C CA . GLU A 1 90 ? -6.910 10.385 5.148 1.00 63.12 90 GLU A CA 1
ATOM 705 C C . GLU A 1 90 ? -5.714 9.824 5.944 1.00 63.12 90 GLU A C 1
ATOM 707 O O . GLU A 1 90 ? -4.587 10.282 5.801 1.00 63.12 90 GLU A O 1
ATOM 712 N N . LEU A 1 91 ? -5.935 8.776 6.719 1.00 62.25 91 LEU A N 1
ATOM 713 C CA . LEU A 1 91 ? -5.036 8.150 7.659 1.00 62.25 91 LEU A CA 1
ATOM 714 C C . LEU A 1 91 ? -4.392 6.891 7.076 1.00 62.25 91 LEU A C 1
ATOM 716 O O . LEU A 1 91 ? -3.695 6.172 7.786 1.00 62.25 91 LEU A O 1
ATOM 720 N N . TRP A 1 92 ? -4.653 6.562 5.809 1.00 77.50 92 TRP A N 1
ATOM 721 C CA . TRP A 1 92 ? -4.221 5.292 5.225 1.00 77.50 92 TRP A CA 1
ATOM 722 C C . TRP A 1 92 ? -2.701 5.145 5.256 1.00 77.50 92 TRP A C 1
ATOM 724 O O . TRP A 1 92 ? -2.181 4.100 5.647 1.00 77.50 92 TRP A O 1
ATOM 734 N N . GLU A 1 93 ? -2.000 6.212 4.870 1.00 83.31 93 GLU A N 1
ATOM 735 C CA . GLU A 1 93 ? -0.543 6.291 4.934 1.00 83.31 93 GLU A CA 1
ATOM 736 C C . GLU A 1 93 ? -0.085 6.362 6.393 1.00 83.31 93 GLU A C 1
ATOM 738 O O . GLU A 1 93 ? 0.677 5.502 6.828 1.00 83.31 93 GLU A O 1
ATOM 743 N N . ASP A 1 94 ? -0.638 7.285 7.185 1.00 88.88 94 ASP A N 1
ATOM 744 C CA . ASP A 1 94 ? -0.215 7.521 8.570 1.00 88.88 94 ASP A CA 1
ATOM 745 C C . ASP A 1 94 ? -0.389 6.298 9.484 1.00 88.88 94 ASP A C 1
ATOM 747 O O . ASP A 1 94 ? 0.505 5.964 10.264 1.00 88.88 94 ASP A O 1
ATOM 751 N N . LEU A 1 95 ? -1.515 5.583 9.401 1.00 91.69 95 LEU A N 1
ATOM 752 C CA . LEU A 1 95 ? -1.765 4.394 10.221 1.00 91.69 95 LEU A CA 1
ATOM 753 C C . LEU A 1 95 ? -0.930 3.208 9.765 1.00 91.69 95 LEU A C 1
ATOM 755 O O . LEU A 1 95 ? -0.473 2.432 10.612 1.00 91.69 95 LEU A O 1
ATOM 759 N N . LEU A 1 96 ? -0.711 3.047 8.456 1.00 93.38 96 LEU A N 1
ATOM 760 C CA . LEU A 1 96 ? 0.192 2.007 7.974 1.00 93.38 96 LEU A CA 1
ATOM 761 C C . LEU A 1 96 ? 1.636 2.319 8.387 1.00 93.38 96 LEU A C 1
ATOM 763 O O . LEU A 1 96 ? 2.348 1.408 8.817 1.00 93.38 96 LEU A O 1
ATOM 767 N N . ASP A 1 97 ? 2.055 3.580 8.344 1.00 93.19 97 ASP A N 1
ATOM 768 C CA . ASP A 1 97 ? 3.373 4.044 8.792 1.00 93.19 97 ASP A CA 1
ATOM 769 C C . ASP A 1 97 ? 3.552 3.858 10.290 1.00 93.19 97 ASP A C 1
ATOM 771 O O . ASP A 1 97 ? 4.586 3.366 10.752 1.00 93.19 97 ASP A O 1
ATOM 775 N N . LEU A 1 98 ? 2.514 4.145 11.067 1.00 94.25 98 LEU A N 1
ATOM 776 C CA . LEU A 1 98 ? 2.495 3.894 12.498 1.00 94.25 98 LEU A CA 1
ATOM 777 C C . LEU A 1 98 ? 2.626 2.399 12.801 1.00 94.25 98 LEU A C 1
ATOM 779 O O . LEU A 1 98 ? 3.457 1.995 13.619 1.00 94.25 98 LEU A O 1
ATOM 783 N N . CYS A 1 99 ? 1.856 1.555 12.111 1.00 95.38 99 CYS A N 1
ATOM 784 C CA . CYS A 1 99 ? 1.941 0.107 12.274 1.00 95.38 99 CYS A CA 1
ATOM 785 C C . CYS A 1 99 ? 3.323 -0.418 11.872 1.00 95.38 99 CYS A C 1
ATOM 787 O O . CYS A 1 99 ? 3.942 -1.179 12.617 1.00 95.38 99 CYS A O 1
ATOM 789 N N . THR A 1 100 ? 3.825 -0.020 10.703 1.00 95.38 100 THR A N 1
ATOM 790 C CA . THR A 1 100 ? 5.102 -0.511 10.182 1.00 95.38 100 THR A CA 1
ATOM 791 C C . THR A 1 100 ? 6.279 0.000 11.006 1.00 95.38 100 THR A C 1
ATOM 793 O O . THR A 1 100 ? 7.180 -0.783 11.278 1.00 95.38 100 THR A O 1
ATOM 796 N N . SER A 1 101 ? 6.266 1.233 11.509 1.00 95.25 101 SER A N 1
ATOM 797 C CA . SER A 1 101 ? 7.313 1.746 12.409 1.00 95.25 101 SER A CA 1
ATOM 798 C C . SER A 1 101 ? 7.288 1.101 13.802 1.00 95.25 101 SER A C 1
ATOM 800 O O . SER A 1 101 ? 8.351 0.859 14.378 1.00 95.25 101 SER A O 1
ATOM 802 N N . THR A 1 102 ? 6.105 0.753 14.319 1.00 96.25 102 THR A N 1
ATOM 803 C CA . THR A 1 102 ? 5.935 0.158 15.658 1.00 96.25 102 THR A CA 1
ATOM 804 C C . THR A 1 102 ? 6.232 -1.341 15.683 1.00 96.25 102 THR A C 1
ATOM 806 O O . THR A 1 102 ? 6.846 -1.846 16.629 1.00 96.25 102 THR A O 1
ATOM 809 N N . LEU A 1 103 ? 5.793 -2.081 14.661 1.00 96.75 103 LEU A N 1
ATOM 810 C CA . LEU A 1 103 ? 5.893 -3.538 14.642 1.00 96.75 103 LEU A CA 1
ATOM 811 C C . LEU A 1 103 ? 7.333 -4.009 14.368 1.00 96.75 103 LEU A C 1
ATOM 813 O O . LEU A 1 103 ? 8.012 -3.482 13.472 1.00 96.75 103 LEU A O 1
ATOM 817 N N . PRO A 1 104 ? 7.801 -5.056 15.076 1.00 96.75 104 PRO A N 1
ATOM 818 C CA . PRO A 1 104 ? 9.096 -5.664 14.805 1.00 96.75 104 PRO A CA 1
ATOM 819 C C . PRO A 1 104 ? 9.082 -6.361 13.432 1.00 96.75 104 PRO A C 1
ATOM 821 O O . PRO A 1 104 ? 8.009 -6.742 12.953 1.00 96.75 104 PRO A O 1
ATOM 824 N N . PRO A 1 105 ? 10.252 -6.592 12.801 1.00 97.19 105 PRO A N 1
ATOM 825 C CA . PRO A 1 105 ? 10.328 -7.035 11.406 1.00 97.19 105 PRO A CA 1
ATOM 826 C C . PRO A 1 105 ? 9.466 -8.258 11.038 1.00 97.19 105 PRO A C 1
ATOM 828 O O . PRO A 1 105 ? 8.813 -8.200 9.997 1.00 97.19 105 PRO A O 1
ATOM 831 N N . PRO A 1 106 ? 9.371 -9.332 11.855 1.00 96.38 106 PRO A N 1
ATOM 832 C CA . PRO A 1 106 ? 8.521 -10.476 11.514 1.00 96.38 106 PRO A CA 1
ATOM 833 C C . PRO A 1 106 ? 7.031 -10.118 11.446 1.00 96.38 106 PRO A C 1
ATOM 835 O O . PRO A 1 106 ? 6.355 -10.471 10.486 1.00 96.38 106 PRO A O 1
ATOM 838 N N . LEU A 1 107 ? 6.530 -9.355 12.423 1.00 97.12 107 LEU A N 1
ATOM 839 C CA . LEU A 1 107 ? 5.120 -8.957 12.466 1.00 97.12 107 LEU A CA 1
ATOM 840 C C . LEU A 1 107 ? 4.796 -7.924 11.386 1.00 97.12 107 LEU A C 1
ATOM 842 O O . LEU A 1 107 ? 3.740 -7.983 10.766 1.00 97.12 107 LEU A O 1
ATOM 846 N N . ARG A 1 108 ? 5.729 -7.009 11.113 1.00 97.19 108 ARG A N 1
ATOM 847 C CA . ARG A 1 108 ? 5.623 -6.065 9.997 1.00 97.19 108 ARG A CA 1
ATOM 848 C C . ARG A 1 108 ? 5.499 -6.796 8.660 1.00 97.19 108 ARG A C 1
ATOM 850 O O . ARG A 1 108 ? 4.630 -6.456 7.865 1.00 97.19 108 ARG A O 1
ATOM 857 N N . ALA A 1 109 ? 6.326 -7.816 8.431 1.00 96.88 109 ALA A N 1
ATOM 858 C CA . ALA A 1 109 ? 6.254 -8.637 7.225 1.00 96.88 109 ALA A CA 1
ATOM 859 C C . ALA A 1 109 ? 4.900 -9.351 7.094 1.00 96.88 109 ALA A C 1
ATOM 861 O O . ALA A 1 109 ? 4.340 -9.415 6.000 1.00 96.88 109 ALA A O 1
ATOM 862 N N . ASP A 1 110 ? 4.354 -9.852 8.203 1.00 97.12 110 ASP A N 1
ATOM 863 C CA . ASP A 1 110 ? 3.036 -10.489 8.220 1.00 97.12 110 ASP A CA 1
ATOM 864 C C . ASP A 1 110 ? 1.907 -9.500 7.905 1.00 97.12 110 ASP A C 1
ATOM 866 O O . ASP A 1 110 ? 1.039 -9.823 7.089 1.00 97.12 110 ASP A O 1
ATOM 870 N N . LEU A 1 111 ? 1.958 -8.282 8.462 1.00 97.69 111 LEU A N 1
ATOM 871 C CA . LEU A 1 111 ? 1.011 -7.211 8.139 1.00 97.69 111 LEU A CA 1
ATOM 872 C C . LEU A 1 111 ? 1.056 -6.854 6.650 1.00 97.69 111 LEU A C 1
ATOM 874 O O . LEU A 1 111 ? 0.020 -6.851 5.991 1.00 97.69 111 LEU A O 1
ATOM 878 N N . LEU A 1 112 ? 2.250 -6.593 6.111 1.00 97.69 112 LEU A N 1
ATOM 879 C CA . LEU A 1 112 ? 2.436 -6.186 4.715 1.00 97.69 112 LEU A CA 1
ATOM 880 C C . LEU A 1 112 ? 2.023 -7.289 3.733 1.00 97.69 112 LEU A C 1
ATOM 882 O O . LEU A 1 112 ? 1.390 -7.010 2.713 1.00 97.69 112 LEU A O 1
ATOM 886 N N . ARG A 1 113 ? 2.316 -8.557 4.054 1.00 97.12 113 ARG A N 1
ATOM 887 C CA . ARG A 1 113 ? 1.872 -9.705 3.250 1.00 97.12 113 ARG A CA 1
ATOM 888 C C . ARG A 1 113 ? 0.350 -9.819 3.231 1.00 97.12 113 ARG A C 1
ATOM 890 O O . ARG A 1 113 ? -0.228 -10.020 2.164 1.00 97.12 113 ARG A O 1
ATOM 897 N N . ALA A 1 114 ? -0.294 -9.676 4.388 1.00 96.88 114 ALA A N 1
ATOM 898 C CA . ALA A 1 114 ? -1.750 -9.685 4.480 1.00 96.88 114 ALA A CA 1
ATOM 899 C C . ALA A 1 114 ? -2.376 -8.481 3.756 1.00 96.88 114 ALA A C 1
ATOM 901 O O . ALA A 1 114 ? -3.375 -8.639 3.057 1.00 96.88 114 ALA A O 1
ATOM 902 N N . GLY A 1 115 ? -1.760 -7.303 3.861 1.00 95.44 115 GLY A N 1
ATOM 903 C CA . GLY A 1 115 ? -2.213 -6.078 3.212 1.00 95.44 115 GLY A CA 1
ATOM 904 C C . GLY A 1 115 ? -2.135 -6.126 1.685 1.00 95.44 115 GLY A C 1
ATOM 905 O O . GLY A 1 115 ? -3.084 -5.741 1.006 1.00 95.44 115 GLY A O 1
ATOM 906 N N . LEU A 1 116 ? -1.074 -6.698 1.110 1.00 95.50 116 LEU A N 1
ATOM 907 C CA . LEU A 1 116 ? -0.969 -6.864 -0.347 1.00 95.50 116 LEU A CA 1
ATOM 908 C C . LEU A 1 116 ? -2.013 -7.851 -0.917 1.00 95.50 116 LEU A C 1
ATOM 910 O O . LEU A 1 116 ? -2.481 -7.695 -2.054 1.00 95.50 116 LEU A O 1
ATOM 914 N N . ALA A 1 117 ? -2.416 -8.833 -0.106 1.00 94.19 117 ALA A N 1
ATOM 915 C CA . ALA A 1 117 ? -3.496 -9.777 -0.398 1.00 94.19 117 ALA A CA 1
ATOM 916 C C . ALA A 1 117 ? -4.897 -9.255 -0.019 1.00 94.19 117 ALA A C 1
ATOM 918 O O . ALA A 1 117 ? -5.890 -9.947 -0.253 1.00 94.19 117 ALA A O 1
ATOM 919 N N . HIS A 1 118 ? -4.996 -8.059 0.570 1.00 93.00 118 HIS A N 1
ATOM 920 C CA . HIS A 1 118 ? -6.261 -7.488 1.018 1.00 93.00 118 HIS A CA 1
ATOM 921 C C . HIS A 1 118 ? -7.199 -7.230 -0.167 1.00 93.00 118 HIS A C 1
ATOM 923 O O . HIS A 1 118 ? -6.752 -6.992 -1.284 1.00 93.00 118 HIS A O 1
ATOM 929 N N . TRP A 1 119 ? -8.515 -7.253 0.047 1.00 89.31 119 TRP A N 1
ATOM 930 C CA . TRP A 1 119 ? -9.479 -7.033 -1.041 1.00 89.31 119 TRP A CA 1
ATOM 931 C C . TRP A 1 119 ? -9.499 -5.575 -1.525 1.00 89.31 119 TRP A C 1
ATOM 933 O O . TRP A 1 119 ? -9.846 -5.303 -2.674 1.00 89.31 119 TRP A O 1
ATOM 943 N N . ALA A 1 120 ? -9.134 -4.634 -0.654 1.00 87.44 120 ALA A N 1
ATOM 944 C CA . ALA A 1 120 ? -9.257 -3.208 -0.918 1.00 87.44 120 ALA A CA 1
ATOM 945 C C . ALA A 1 120 ? -8.018 -2.635 -1.608 1.00 87.44 120 ALA A C 1
ATOM 947 O O . ALA A 1 120 ? -6.928 -2.642 -1.041 1.00 87.44 120 ALA A O 1
ATOM 948 N N . THR A 1 121 ? -8.200 -2.085 -2.809 1.00 88.75 121 THR A N 1
ATOM 949 C CA . THR A 1 121 ? -7.126 -1.506 -3.632 1.00 88.75 121 THR A CA 1
ATOM 950 C C . THR A 1 121 ? -6.210 -0.523 -2.883 1.00 88.75 121 THR A C 1
ATOM 952 O O . THR A 1 121 ? -4.997 -0.680 -3.033 1.00 88.75 121 THR A O 1
ATOM 955 N N . PRO A 1 122 ? -6.717 0.420 -2.056 1.00 87.44 122 PRO A N 1
ATOM 956 C CA . PRO A 1 122 ? -5.861 1.335 -1.293 1.00 87.44 122 PRO A CA 1
ATOM 957 C C . PRO A 1 122 ? -4.904 0.634 -0.324 1.00 87.44 122 PRO A C 1
ATOM 959 O O . PRO A 1 122 ? -3.720 0.935 -0.285 1.00 87.44 122 PRO A O 1
ATOM 962 N N . VAL A 1 123 ? -5.368 -0.388 0.397 1.00 91.50 123 VAL A N 1
ATOM 963 C CA . VAL A 1 123 ? -4.497 -1.150 1.311 1.00 91.50 123 VAL A CA 1
ATOM 964 C C . VAL A 1 123 ? -3.390 -1.852 0.532 1.00 91.50 123 VAL A C 1
ATOM 966 O O . VAL A 1 123 ? -2.225 -1.843 0.927 1.00 91.50 123 VAL A O 1
ATOM 969 N N . ARG A 1 124 ? -3.747 -2.445 -0.609 1.00 93.19 124 ARG A N 1
ATOM 970 C CA . ARG A 1 124 ? -2.808 -3.207 -1.433 1.00 93.19 124 ARG A CA 1
ATOM 971 C C . ARG A 1 124 ? -1.717 -2.332 -2.028 1.00 93.19 124 ARG A C 1
ATOM 973 O O . ARG A 1 124 ? -0.571 -2.767 -2.053 1.00 93.19 124 ARG A O 1
ATOM 980 N N . LEU A 1 125 ? -2.067 -1.145 -2.533 1.00 91.81 125 LEU A N 1
ATOM 981 C CA . LEU A 1 125 ? -1.083 -0.243 -3.140 1.00 91.81 125 LEU A CA 1
ATOM 982 C C . LEU A 1 125 ? -0.099 0.272 -2.083 1.00 91.81 125 LEU A C 1
ATOM 984 O O . LEU A 1 125 ? 1.104 0.193 -2.309 1.00 91.81 125 LEU A O 1
ATOM 988 N N . LEU A 1 126 ? -0.594 0.673 -0.906 1.00 92.44 126 LEU A N 1
ATOM 989 C CA . LEU A 1 126 ? 0.245 1.167 0.187 1.00 92.44 126 LEU A CA 1
ATOM 990 C C . LEU A 1 126 ? 1.155 0.068 0.734 1.00 92.44 126 LEU A C 1
ATOM 992 O O . LEU A 1 126 ? 2.346 0.271 0.947 1.00 92.44 126 LEU A O 1
ATOM 996 N N . CYS A 1 127 ? 0.625 -1.146 0.894 1.00 95.62 127 CYS A N 1
ATOM 997 C CA . CYS A 1 127 ? 1.449 -2.282 1.287 1.00 95.62 127 CYS A CA 1
ATOM 998 C C . CYS A 1 127 ? 2.480 -2.648 0.213 1.00 95.62 127 CYS A C 1
ATOM 1000 O O . CYS A 1 127 ? 3.599 -2.998 0.572 1.00 95.62 127 CYS A O 1
ATOM 1002 N N . ALA A 1 128 ? 2.155 -2.546 -1.082 1.00 95.94 128 ALA A N 1
ATOM 1003 C CA . ALA A 1 128 ? 3.134 -2.764 -2.148 1.00 95.94 128 ALA A CA 1
ATOM 1004 C C . ALA A 1 128 ? 4.303 -1.770 -2.052 1.00 95.94 128 ALA A C 1
ATOM 1006 O O . ALA A 1 128 ? 5.455 -2.189 -2.134 1.00 95.94 128 ALA A O 1
ATOM 1007 N N . GLU A 1 129 ? 4.012 -0.490 -1.820 1.00 94.62 129 GLU A N 1
ATOM 1008 C CA . GLU A 1 129 ? 5.021 0.553 -1.615 1.00 94.62 129 GLU A CA 1
ATOM 1009 C C . GLU A 1 129 ? 5.895 0.271 -0.384 1.00 94.62 129 GLU A C 1
ATOM 1011 O O . GLU A 1 129 ? 7.120 0.168 -0.499 1.00 94.62 129 GLU A O 1
ATOM 1016 N N . ARG A 1 130 ? 5.276 0.024 0.777 1.00 96.00 130 ARG A N 1
ATOM 1017 C CA . ARG A 1 130 ? 5.996 -0.227 2.038 1.00 96.00 130 ARG A CA 1
ATOM 1018 C C . ARG A 1 130 ? 6.815 -1.514 2.050 1.00 96.00 130 ARG A C 1
ATOM 1020 O O . ARG A 1 130 ? 7.750 -1.622 2.840 1.00 96.00 130 ARG A O 1
ATOM 1027 N N . ILE A 1 131 ? 6.529 -2.481 1.179 1.00 97.50 131 ILE A N 1
ATOM 1028 C CA . ILE A 1 131 ? 7.400 -3.654 0.998 1.00 97.50 131 ILE A CA 1
ATOM 1029 C C . ILE A 1 131 ? 8.761 -3.255 0.403 1.00 97.50 131 ILE A C 1
ATOM 1031 O O . ILE A 1 131 ? 9.766 -3.867 0.766 1.00 97.50 131 ILE A O 1
ATOM 1035 N N . GLY A 1 132 ? 8.813 -2.248 -0.476 1.00 94.44 132 GLY A N 1
ATOM 1036 C CA . GLY A 1 132 ? 10.076 -1.720 -1.008 1.00 94.44 132 GLY A CA 1
ATOM 1037 C C . GLY A 1 132 ? 10.944 -1.092 0.086 1.00 94.44 132 GLY A C 1
ATOM 1038 O O . GLY A 1 132 ? 12.142 -1.357 0.163 1.00 94.44 132 GLY A O 1
ATOM 1039 N N . GLU A 1 133 ? 10.315 -0.348 0.999 1.00 94.06 133 GLU A N 1
ATOM 1040 C CA . GLU A 1 133 ? 10.983 0.300 2.137 1.00 94.06 133 GLU A CA 1
ATOM 1041 C C . GLU A 1 133 ? 11.381 -0.678 3.250 1.00 94.06 133 GLU A C 1
ATOM 1043 O O . GLU A 1 133 ? 12.437 -0.538 3.873 1.00 94.06 133 GLU A O 1
ATOM 1048 N N . PHE A 1 134 ? 10.542 -1.685 3.506 1.00 95.06 134 PHE A N 1
ATOM 1049 C CA . PHE A 1 134 ? 10.730 -2.674 4.566 1.00 95.06 134 PHE A CA 1
ATOM 1050 C C . PHE A 1 134 ? 10.770 -4.100 4.005 1.00 95.06 134 PHE A C 1
ATOM 1052 O O . PHE A 1 134 ? 9.861 -4.901 4.265 1.00 95.06 134 PHE A O 1
ATOM 1059 N N . PRO A 1 135 ? 11.829 -4.459 3.260 1.00 94.94 135 PRO A N 1
ATOM 1060 C CA . PRO A 1 135 ? 11.917 -5.765 2.636 1.00 94.94 135 PRO A CA 1
ATOM 1061 C C . PRO A 1 135 ? 11.989 -6.893 3.660 1.00 94.94 135 PRO A C 1
ATOM 1063 O O . PRO A 1 135 ? 12.623 -6.799 4.713 1.00 94.94 135 PRO A O 1
ATOM 1066 N N . PHE A 1 136 ? 11.384 -8.017 3.295 1.00 96.31 136 PHE A N 1
ATOM 1067 C CA . PHE A 1 136 ? 11.422 -9.258 4.057 1.00 96.31 136 PHE A CA 1
ATOM 1068 C C . PHE A 1 136 ? 11.671 -10.459 3.143 1.00 96.31 136 PHE A C 1
ATOM 1070 O O . PHE A 1 136 ? 11.548 -10.382 1.920 1.00 96.31 136 PHE A O 1
ATOM 1077 N N . ALA A 1 137 ? 12.015 -11.603 3.735 1.00 96.00 137 ALA A N 1
ATOM 1078 C CA . ALA A 1 137 ? 12.257 -12.829 2.982 1.00 96.00 137 ALA A CA 1
ATOM 1079 C C . ALA A 1 137 ? 11.025 -13.223 2.144 1.00 96.00 137 ALA A C 1
ATOM 1081 O O . ALA A 1 137 ? 9.928 -13.409 2.673 1.00 96.00 137 ALA A O 1
ATOM 1082 N N . GLY A 1 138 ? 11.217 -13.350 0.829 1.00 95.56 138 GLY A N 1
ATOM 1083 C CA . GLY A 1 138 ? 10.146 -13.654 -0.125 1.00 95.56 138 GLY A CA 1
ATOM 1084 C C . GLY A 1 138 ? 9.371 -12.438 -0.651 1.00 95.56 138 GLY A C 1
ATOM 1085 O O . GLY A 1 138 ? 8.480 -12.630 -1.474 1.00 95.56 138 GLY A O 1
ATOM 1086 N N . ALA A 1 139 ? 9.711 -11.210 -0.238 1.00 96.81 139 ALA A N 1
ATOM 1087 C CA . ALA A 1 139 ? 9.084 -9.982 -0.739 1.00 96.81 139 ALA A CA 1
ATOM 1088 C C . ALA A 1 139 ? 9.175 -9.852 -2.267 1.00 96.81 139 ALA A C 1
ATOM 1090 O O . ALA A 1 139 ? 8.188 -9.506 -2.905 1.00 96.81 139 ALA A O 1
ATOM 1091 N N . GLU A 1 140 ? 10.320 -10.198 -2.866 1.00 96.62 140 GLU A N 1
ATOM 1092 C CA . GLU A 1 140 ? 10.492 -10.135 -4.323 1.00 96.62 140 GLU A CA 1
ATOM 1093 C C . GLU A 1 140 ? 9.463 -10.980 -5.075 1.00 96.62 140 GLU A C 1
ATOM 1095 O O . GLU A 1 140 ? 8.877 -10.498 -6.033 1.00 96.62 140 GLU A O 1
ATOM 1100 N N . GLY A 1 141 ? 9.239 -12.230 -4.649 1.00 95.88 141 GLY A N 1
ATOM 1101 C CA . GLY A 1 141 ? 8.269 -13.116 -5.298 1.00 95.88 141 GLY A CA 1
ATOM 1102 C C . GLY A 1 141 ? 6.840 -12.607 -5.128 1.00 95.88 141 GLY A C 1
ATOM 1103 O O . GLY A 1 141 ? 6.062 -12.624 -6.071 1.00 95.88 141 GLY A O 1
ATOM 1104 N N . LEU A 1 142 ? 6.527 -12.063 -3.950 1.00 95.81 142 LEU A N 1
ATOM 1105 C CA . LEU A 1 142 ? 5.218 -11.478 -3.669 1.00 95.81 142 LEU A CA 1
ATOM 1106 C C . LEU A 1 142 ? 4.938 -10.234 -4.535 1.00 95.81 142 LEU A C 1
ATOM 1108 O O . LEU A 1 142 ? 3.821 -10.053 -5.018 1.00 95.81 142 LEU A O 1
ATOM 1112 N N . LEU A 1 143 ? 5.945 -9.380 -4.740 1.00 97.50 143 LEU A N 1
ATOM 1113 C CA . LEU A 1 143 ? 5.843 -8.218 -5.623 1.00 97.50 143 LEU A CA 1
ATOM 1114 C C . LEU A 1 143 ? 5.780 -8.629 -7.097 1.00 97.50 143 LEU A C 1
ATOM 1116 O O . LEU A 1 143 ? 4.986 -8.062 -7.841 1.00 97.50 143 LEU A O 1
ATOM 1120 N N . ASP A 1 144 ? 6.559 -9.630 -7.508 1.00 95.88 144 ASP A N 1
ATOM 1121 C CA . ASP A 1 144 ? 6.517 -10.196 -8.862 1.00 95.88 144 ASP A CA 1
ATOM 1122 C C . ASP A 1 144 ? 5.105 -10.703 -9.200 1.00 95.88 144 ASP A C 1
ATOM 1124 O O . ASP A 1 144 ? 4.517 -10.308 -10.212 1.00 95.88 144 ASP A O 1
ATOM 1128 N N . ASP A 1 145 ? 4.496 -11.456 -8.279 1.00 94.88 145 ASP A N 1
ATOM 1129 C CA . ASP A 1 145 ? 3.099 -11.873 -8.378 1.00 94.88 145 ASP A CA 1
ATOM 1130 C C . ASP A 1 145 ? 2.162 -10.656 -8.456 1.00 94.88 145 ASP A C 1
ATOM 1132 O O . ASP A 1 145 ? 1.262 -10.604 -9.301 1.00 94.88 145 ASP A O 1
ATOM 1136 N N . ALA A 1 146 ? 2.366 -9.636 -7.622 1.00 95.44 146 ALA A N 1
ATOM 1137 C CA . ALA A 1 146 ? 1.529 -8.440 -7.644 1.00 95.44 146 ALA A CA 1
ATOM 1138 C C . ALA A 1 146 ? 1.608 -7.663 -8.976 1.00 95.44 146 ALA A C 1
ATOM 1140 O O . ALA A 1 146 ? 0.603 -7.077 -9.393 1.00 95.44 146 ALA A O 1
ATOM 1141 N N . VAL A 1 147 ? 2.747 -7.700 -9.674 1.00 95.50 147 VAL A N 1
ATOM 1142 C CA . VAL A 1 147 ? 2.919 -7.117 -11.017 1.00 95.50 147 VAL A CA 1
ATOM 1143 C C . VAL A 1 147 ? 2.245 -7.971 -12.101 1.00 95.50 147 VAL A C 1
ATOM 1145 O O . VAL A 1 147 ? 1.600 -7.422 -13.008 1.00 95.50 147 VAL A O 1
ATOM 1148 N N . ALA A 1 148 ? 2.372 -9.298 -12.008 1.00 89.06 148 ALA A N 1
ATOM 1149 C CA . ALA A 1 148 ? 1.910 -10.252 -13.018 1.00 89.06 148 ALA A CA 1
ATOM 1150 C C . ALA A 1 148 ? 0.382 -10.420 -13.075 1.00 89.06 148 ALA A C 1
ATOM 1152 O O . ALA A 1 148 ? -0.189 -10.563 -14.159 1.00 89.06 148 ALA A O 1
ATOM 1153 N N . HIS A 1 149 ? -0.286 -10.439 -11.919 1.00 77.06 149 HIS A N 1
ATOM 1154 C CA . HIS A 1 149 ? -1.703 -10.799 -11.814 1.00 77.06 149 HIS A CA 1
ATOM 1155 C C . HIS A 1 149 ? -2.651 -9.664 -12.249 1.00 77.06 149 HIS A C 1
ATOM 1157 O O . HIS A 1 149 ? -2.244 -8.513 -12.414 1.00 77.06 149 HIS A O 1
ATOM 1163 N N . ALA A 1 150 ? -3.946 -9.990 -12.402 1.00 76.44 150 ALA A N 1
ATOM 1164 C CA . ALA A 1 150 ? -5.050 -9.077 -12.742 1.00 76.44 150 ALA A CA 1
ATOM 1165 C C . ALA A 1 150 ? -5.379 -8.078 -11.611 1.00 76.44 150 ALA A C 1
ATOM 1167 O O . ALA A 1 150 ? -6.523 -7.923 -11.184 1.00 76.44 150 ALA A O 1
ATOM 1168 N N . ASN A 1 151 ? -4.351 -7.417 -11.096 1.00 86.62 151 ASN A N 1
ATOM 1169 C CA . ASN A 1 151 ? -4.463 -6.382 -10.095 1.00 86.62 151 ASN A CA 1
ATOM 1170 C C . ASN A 1 151 ? -4.843 -5.055 -10.744 1.00 86.62 151 ASN A C 1
ATOM 1172 O O . ASN A 1 151 ? -4.523 -4.820 -11.915 1.00 86.62 151 ASN A O 1
ATOM 1176 N N . PRO A 1 152 ? -5.486 -4.158 -9.980 1.00 90.19 152 PRO A N 1
ATOM 1177 C CA . PRO A 1 152 ? -5.641 -2.777 -10.397 1.00 90.19 152 PRO A CA 1
ATOM 1178 C C . PRO A 1 152 ? -4.286 -2.211 -10.817 1.00 90.19 152 PRO A C 1
ATOM 1180 O O . PRO A 1 152 ? -3.273 -2.453 -10.157 1.00 90.19 152 PRO A O 1
ATOM 1183 N N . VAL A 1 153 ? -4.276 -1.448 -11.907 1.00 92.12 153 VAL A N 1
ATOM 1184 C CA . VAL A 1 153 ? -3.067 -0.836 -12.479 1.00 92.12 153 VAL A CA 1
ATOM 1185 C C . VAL A 1 153 ? -2.218 -0.162 -11.411 1.00 92.12 153 VAL A C 1
ATOM 1187 O O . VAL A 1 153 ? -1.007 -0.354 -11.390 1.00 92.12 153 VAL A O 1
ATOM 1190 N N . ILE A 1 154 ? -2.852 0.603 -10.519 1.00 91.75 154 ILE A N 1
ATOM 1191 C CA . ILE A 1 154 ? -2.154 1.341 -9.470 1.00 91.75 154 ILE A CA 1
ATOM 1192 C C . ILE A 1 154 ? -1.343 0.403 -8.567 1.00 91.75 154 ILE A C 1
ATOM 1194 O O . ILE A 1 154 ? -0.161 0.636 -8.351 1.00 91.75 154 ILE A O 1
ATOM 1198 N N . VAL A 1 155 ? -1.910 -0.735 -8.156 1.00 94.25 155 VAL A N 1
ATOM 1199 C CA . VAL A 1 155 ? -1.196 -1.744 -7.357 1.00 94.25 155 VAL A CA 1
ATOM 1200 C C . VAL A 1 155 ? -0.023 -2.318 -8.146 1.00 94.25 155 VAL A C 1
ATOM 1202 O O . VAL A 1 155 ? 1.071 -2.441 -7.608 1.00 94.25 155 VAL A O 1
ATOM 1205 N N . ARG A 1 156 ? -0.221 -2.622 -9.436 1.00 96.06 156 ARG A N 1
ATOM 1206 C CA . ARG A 1 156 ? 0.844 -3.152 -10.308 1.00 96.06 156 ARG A CA 1
ATOM 1207 C C . ARG A 1 156 ? 1.990 -2.156 -10.461 1.00 96.06 156 ARG A C 1
ATOM 1209 O O . ARG A 1 156 ? 3.146 -2.557 -10.424 1.00 96.06 156 ARG A O 1
ATOM 1216 N N . ARG A 1 157 ? 1.675 -0.865 -10.603 1.00 95.62 157 ARG A N 1
ATOM 1217 C CA . ARG A 1 157 ? 2.652 0.228 -10.689 1.00 95.62 157 ARG A CA 1
ATOM 1218 C C . ARG A 1 157 ? 3.501 0.304 -9.424 1.00 95.62 157 ARG A C 1
ATOM 1220 O O . ARG A 1 157 ? 4.722 0.277 -9.529 1.00 95.62 157 ARG A O 1
ATOM 1227 N N . PHE A 1 158 ? 2.877 0.378 -8.249 1.00 95.56 158 PHE A N 1
ATOM 1228 C CA . PHE A 1 158 ? 3.612 0.458 -6.982 1.00 95.56 158 PHE A CA 1
ATOM 1229 C C . PHE A 1 158 ? 4.395 -0.824 -6.691 1.00 95.56 158 PHE A C 1
ATOM 1231 O O . PHE A 1 158 ? 5.552 -0.746 -6.291 1.00 95.56 158 PHE A O 1
ATOM 1238 N N . ALA A 1 159 ? 3.831 -1.997 -6.995 1.00 97.12 159 ALA A N 1
ATOM 1239 C CA . ALA A 1 159 ? 4.555 -3.257 -6.879 1.00 97.12 159 ALA A CA 1
ATOM 1240 C C . ALA A 1 159 ? 5.782 -3.312 -7.801 1.00 97.12 159 ALA A C 1
ATOM 1242 O O . ALA A 1 159 ? 6.836 -3.787 -7.389 1.00 97.12 159 ALA A O 1
ATOM 1243 N N . LEU A 1 160 ? 5.673 -2.785 -9.025 1.00 97.38 160 LEU A N 1
ATOM 1244 C CA . LEU A 1 160 ? 6.780 -2.710 -9.976 1.00 97.38 160 LEU A CA 1
ATOM 1245 C C . LEU A 1 160 ? 7.888 -1.761 -9.489 1.00 97.38 160 LEU A C 1
ATOM 1247 O O . LEU A 1 160 ? 9.066 -2.104 -9.579 1.00 97.38 160 LEU A O 1
ATOM 1251 N N . LEU A 1 161 ? 7.521 -0.597 -8.947 1.00 96.88 161 LEU A N 1
ATOM 1252 C CA . LEU A 1 161 ? 8.476 0.356 -8.371 1.00 96.88 161 LEU A CA 1
ATOM 1253 C C . LEU A 1 161 ? 9.174 -0.224 -7.132 1.00 96.88 161 LEU A C 1
ATOM 1255 O O . LEU A 1 161 ? 10.398 -0.161 -7.035 1.00 96.88 161 LEU A O 1
ATOM 1259 N N . ALA A 1 162 ? 8.427 -0.861 -6.228 1.00 97.12 162 ALA A N 1
ATOM 1260 C CA . ALA A 1 162 ? 8.996 -1.557 -5.077 1.00 97.12 162 ALA A CA 1
ATOM 1261 C C . ALA A 1 162 ? 9.909 -2.717 -5.511 1.00 97.12 162 ALA A C 1
ATOM 1263 O O . ALA A 1 162 ? 10.992 -2.905 -4.959 1.00 97.12 162 ALA A O 1
ATOM 1264 N N . LEU A 1 163 ? 9.533 -3.465 -6.556 1.00 97.75 163 LEU A N 1
ATOM 1265 C CA . LEU A 1 163 ? 10.367 -4.536 -7.101 1.00 97.75 163 LEU A CA 1
ATOM 1266 C C . LEU A 1 163 ? 11.674 -3.990 -7.683 1.00 97.75 163 LEU A C 1
ATOM 1268 O O . LEU A 1 163 ? 12.694 -4.662 -7.577 1.00 97.75 163 LEU A O 1
ATOM 1272 N N . ALA A 1 164 ? 11.680 -2.788 -8.264 1.00 97.25 164 ALA A N 1
ATOM 1273 C CA . ALA A 1 164 ? 12.903 -2.164 -8.771 1.00 97.25 164 ALA A CA 1
ATOM 1274 C C . ALA A 1 164 ? 13.916 -1.870 -7.655 1.00 97.25 164 ALA A C 1
ATOM 1276 O O . ALA A 1 164 ? 15.113 -2.081 -7.857 1.00 97.25 164 ALA A O 1
ATOM 1277 N N . GLN A 1 165 ? 13.432 -1.491 -6.468 1.00 95.56 165 GLN A N 1
ATOM 1278 C CA . GLN A 1 165 ? 14.270 -1.267 -5.285 1.00 95.56 165 GLN A CA 1
ATOM 1279 C C . GLN A 1 165 ? 14.911 -2.565 -4.767 1.00 95.56 165 GLN A C 1
ATOM 1281 O O . GLN A 1 165 ? 16.041 -2.540 -4.283 1.00 95.56 165 GLN A O 1
ATOM 1286 N N . LEU A 1 166 ? 14.214 -3.704 -4.880 1.00 94.69 166 LEU A N 1
ATOM 1287 C CA . LEU A 1 166 ? 14.674 -4.988 -4.326 1.00 94.69 166 LEU A CA 1
ATOM 1288 C C . LEU A 1 166 ? 15.405 -5.877 -5.341 1.00 94.69 166 LEU A C 1
ATOM 1290 O O . LEU A 1 166 ? 16.385 -6.537 -5.007 1.00 94.69 166 LEU A O 1
ATOM 1294 N N . ALA A 1 167 ? 14.931 -5.905 -6.584 1.00 93.88 167 ALA A N 1
ATOM 1295 C CA . ALA A 1 167 ? 15.366 -6.813 -7.639 1.00 93.88 167 ALA A CA 1
ATOM 1296 C C . ALA A 1 167 ? 15.313 -6.126 -9.014 1.00 93.88 167 ALA A C 1
ATOM 1298 O O . ALA A 1 167 ? 14.563 -6.527 -9.911 1.00 93.88 167 ALA A O 1
ATOM 1299 N N . SER A 1 168 ? 16.158 -5.108 -9.200 1.00 92.62 168 SER A N 1
ATOM 1300 C CA . SER A 1 168 ? 16.199 -4.266 -10.407 1.00 92.62 168 SER A CA 1
ATOM 1301 C C . SER A 1 168 ? 16.245 -5.052 -11.724 1.00 92.62 168 SER A C 1
ATOM 1303 O O . SER A 1 168 ? 15.562 -4.686 -12.674 1.00 92.62 168 SER A O 1
ATOM 1305 N N . ALA A 1 169 ? 16.955 -6.184 -11.791 1.00 95.31 169 ALA A N 1
ATOM 1306 C CA . ALA A 1 169 ? 16.991 -7.024 -12.993 1.00 95.31 169 ALA A CA 1
ATOM 1307 C C . ALA A 1 169 ? 15.616 -7.618 -13.369 1.00 95.31 169 ALA A C 1
ATOM 1309 O O . ALA A 1 169 ? 15.281 -7.675 -14.554 1.00 95.31 169 ALA A O 1
ATOM 1310 N N . ARG A 1 170 ? 14.808 -8.039 -12.383 1.00 95.31 170 ARG A N 1
ATOM 1311 C CA . ARG A 1 170 ? 13.432 -8.513 -12.624 1.00 95.31 170 ARG A CA 1
ATOM 1312 C C . ARG A 1 170 ? 12.509 -7.356 -12.981 1.00 95.31 170 ARG A C 1
ATOM 1314 O O . ARG A 1 170 ? 11.734 -7.469 -13.926 1.00 95.31 170 ARG A O 1
ATOM 1321 N N . ALA A 1 171 ? 12.631 -6.232 -12.278 1.00 96.94 171 ALA A N 1
ATOM 1322 C CA . ALA A 1 171 ? 11.846 -5.040 -12.577 1.00 96.94 171 ALA A CA 1
ATOM 1323 C C . ALA A 1 171 ? 12.115 -4.506 -13.992 1.00 96.94 171 ALA A C 1
ATOM 1325 O O . ALA A 1 171 ? 11.174 -4.134 -14.683 1.00 96.94 171 ALA A O 1
ATOM 1326 N N . VAL A 1 172 ? 13.368 -4.542 -14.465 1.00 97.31 172 VAL A N 1
ATOM 1327 C CA . VAL A 1 172 ? 13.733 -4.208 -15.853 1.00 97.31 172 VAL A CA 1
ATOM 1328 C C . VAL A 1 172 ? 13.015 -5.123 -16.846 1.00 97.31 172 VAL A C 1
ATOM 1330 O O . VAL A 1 172 ? 12.461 -4.625 -17.820 1.00 97.31 172 VAL A O 1
ATOM 1333 N N . ALA A 1 173 ? 12.959 -6.435 -16.595 1.00 95.94 173 ALA A N 1
ATOM 1334 C CA . ALA A 1 173 ? 12.254 -7.366 -17.479 1.00 95.94 173 ALA A CA 1
ATOM 1335 C C . ALA A 1 173 ? 10.742 -7.071 -17.550 1.00 95.94 173 ALA A C 1
ATOM 1337 O O . ALA A 1 173 ? 10.157 -7.062 -18.635 1.00 95.94 173 ALA A O 1
ATOM 1338 N N . TRP A 1 174 ? 10.111 -6.763 -16.412 1.00 96.31 174 TRP A N 1
ATOM 1339 C CA . TRP A 1 174 ? 8.719 -6.306 -16.389 1.00 96.31 174 TRP A CA 1
ATOM 1340 C C . TRP A 1 174 ? 8.531 -4.977 -17.114 1.00 96.31 174 TRP A C 1
ATOM 1342 O O . TRP A 1 174 ? 7.620 -4.857 -17.935 1.00 96.31 174 TRP A O 1
ATOM 1352 N N . ALA A 1 175 ? 9.402 -4.003 -16.854 1.00 96.00 175 ALA A N 1
ATOM 1353 C CA . ALA A 1 175 ? 9.357 -2.692 -17.482 1.00 96.00 175 ALA A CA 1
ATOM 1354 C C . ALA A 1 175 ? 9.416 -2.803 -19.012 1.00 96.00 175 ALA A C 1
ATOM 1356 O O . ALA A 1 175 ? 8.608 -2.193 -19.707 1.00 96.00 175 ALA A O 1
ATOM 1357 N N . GLU A 1 176 ? 10.295 -3.649 -19.552 1.00 94.50 176 GLU A N 1
ATOM 1358 C CA . GLU A 1 176 ? 10.361 -3.921 -20.993 1.00 94.50 176 GLU A CA 1
ATOM 1359 C C . GLU A 1 176 ? 9.051 -4.489 -21.552 1.00 94.50 176 GLU A C 1
ATOM 1361 O O . GLU A 1 176 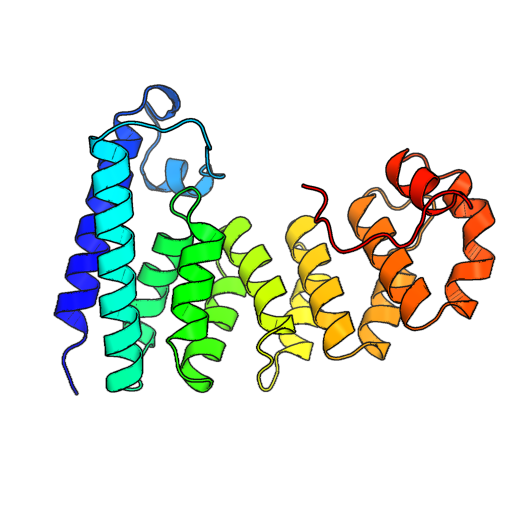? 8.651 -4.123 -22.657 1.00 94.50 176 GLU A O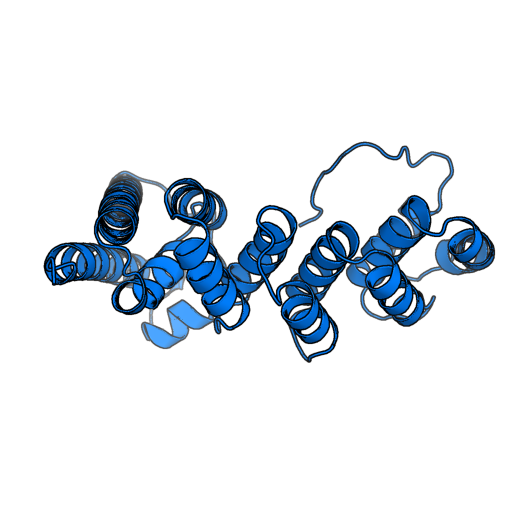 1
ATOM 1366 N N . SER A 1 177 ? 8.356 -5.342 -20.792 1.00 92.75 177 SER A N 1
ATOM 1367 C CA . SER A 1 177 ? 7.078 -5.928 -21.219 1.00 92.75 177 SER A CA 1
ATOM 1368 C C . SER A 1 177 ? 5.925 -4.915 -21.268 1.00 92.75 177 SER A C 1
ATOM 1370 O O . SER A 1 177 ? 5.015 -5.059 -22.087 1.00 92.75 177 SER A O 1
ATOM 1372 N N . PHE A 1 178 ? 5.967 -3.873 -20.430 1.00 93.06 178 PHE A N 1
ATOM 1373 C CA . PHE A 1 178 ? 4.955 -2.810 -20.403 1.00 93.06 178 PHE A CA 1
ATOM 1374 C C . PHE A 1 178 ? 5.294 -1.632 -21.311 1.00 93.06 178 PHE A C 1
ATOM 1376 O O . PHE A 1 178 ? 4.403 -0.861 -21.674 1.00 93.06 178 PHE A O 1
ATOM 1383 N N . LEU A 1 179 ? 6.559 -1.490 -21.710 1.00 87.31 179 LEU A N 1
ATOM 1384 C CA . LEU A 1 179 ? 7.036 -0.375 -22.516 1.00 87.31 179 LEU A CA 1
ATOM 1385 C C . LEU A 1 179 ? 6.679 -0.550 -24.001 1.00 87.31 179 LEU A C 1
ATOM 1387 O O . LEU A 1 179 ? 7.532 -0.723 -24.870 1.00 87.31 179 LEU A O 1
ATOM 1391 N N . SER A 1 180 ? 5.381 -0.476 -24.292 1.00 83.06 180 SER A N 1
ATOM 1392 C CA . SER A 1 180 ? 4.826 -0.481 -25.643 1.00 83.06 180 SER A CA 1
ATOM 1393 C C . SER A 1 180 ? 4.218 0.885 -25.982 1.00 83.06 180 SER A C 1
ATOM 1395 O O . SER A 1 180 ? 3.459 1.425 -25.178 1.00 83.06 180 SER A O 1
ATOM 1397 N N . PRO A 1 181 ? 4.448 1.430 -27.196 1.00 74.12 181 PRO A N 1
ATOM 1398 C CA . PRO A 1 181 ? 3.796 2.655 -27.672 1.00 74.12 181 PRO A CA 1
ATOM 1399 C C . PRO A 1 181 ? 2.260 2.585 -27.726 1.00 74.12 181 PRO A C 1
ATOM 1401 O O . PRO A 1 181 ? 1.602 3.603 -27.931 1.00 74.12 181 PRO A O 1
ATOM 1404 N N . LEU A 1 182 ? 1.714 1.371 -27.618 1.00 79.56 182 LEU A N 1
ATOM 1405 C CA . LEU A 1 182 ? 0.288 1.061 -27.659 1.00 79.56 182 LEU A CA 1
ATOM 1406 C C . LEU A 1 182 ? -0.216 0.490 -26.328 1.00 79.56 182 LEU A C 1
ATOM 1408 O O . LEU A 1 182 ? -1.349 0.011 -26.275 1.00 79.56 182 LEU A O 1
ATOM 1412 N N . HIS A 1 183 ? 0.609 0.479 -25.275 1.00 85.81 183 HIS A N 1
ATOM 1413 C CA . HIS A 1 183 ? 0.148 0.016 -23.976 1.00 85.81 183 HIS A CA 1
ATOM 1414 C C . HIS A 1 183 ? -0.988 0.940 -23.503 1.00 85.81 183 HIS A C 1
ATOM 1416 O O . HIS A 1 183 ? -0.815 2.161 -23.495 1.00 85.81 183 HIS A O 1
ATOM 1422 N N . PRO A 1 184 ? -2.161 0.393 -23.137 1.00 85.19 184 PRO A N 1
ATOM 1423 C CA . PRO A 1 184 ? -3.321 1.217 -22.808 1.00 85.19 184 PRO A CA 1
ATOM 1424 C C . PRO A 1 184 ? -3.126 1.987 -21.501 1.00 85.19 184 PRO A C 1
ATOM 1426 O O . PRO A 1 184 ? -3.765 3.014 -21.294 1.00 85.19 184 PRO A O 1
ATOM 1429 N N . ASP A 1 185 ? -2.243 1.491 -20.634 1.00 91.81 185 ASP A N 1
ATOM 1430 C CA . ASP A 1 185 ? -1.975 2.100 -19.345 1.00 91.81 185 ASP A CA 1
ATOM 1431 C C . ASP A 1 185 ? -0.731 2.988 -19.364 1.00 91.81 185 ASP A C 1
ATOM 1433 O O . ASP A 1 185 ? 0.396 2.495 -19.452 1.00 91.81 185 ASP A O 1
ATOM 1437 N N . GLU A 1 186 ? -0.946 4.296 -19.265 1.00 92.75 186 GLU A N 1
ATOM 1438 C CA . GLU A 1 186 ? 0.117 5.299 -19.292 1.00 92.75 186 GLU A CA 1
ATOM 1439 C C . GLU A 1 186 ? 0.991 5.302 -18.037 1.00 92.75 186 GLU A C 1
ATOM 1441 O O . GLU A 1 186 ? 2.174 5.630 -18.122 1.00 92.75 186 GLU A O 1
ATOM 1446 N N . TYR A 1 187 ? 0.453 4.915 -16.882 1.00 92.94 187 TYR A N 1
ATOM 1447 C CA . TYR A 1 187 ? 1.185 4.959 -15.621 1.00 92.94 187 TYR A CA 1
ATOM 1448 C C . TYR A 1 187 ? 2.172 3.801 -15.497 1.00 92.94 187 TYR A C 1
ATOM 1450 O O . TYR A 1 187 ? 3.290 4.002 -15.018 1.00 92.94 187 TYR A O 1
ATOM 1458 N N . LEU A 1 188 ? 1.804 2.612 -15.984 1.00 94.50 188 LEU A N 1
ATOM 1459 C CA . LEU A 1 188 ? 2.743 1.496 -16.123 1.00 94.50 188 LEU A CA 1
ATOM 1460 C C . LEU A 1 188 ? 3.839 1.807 -17.144 1.00 94.50 188 LEU A C 1
ATOM 1462 O O . LEU A 1 188 ? 5.000 1.478 -16.901 1.00 94.50 188 LEU A O 1
ATOM 1466 N N . VAL A 1 189 ? 3.507 2.494 -18.243 1.00 95.38 189 VAL A N 1
ATOM 1467 C CA . VAL A 1 189 ? 4.511 2.974 -19.207 1.00 95.38 189 VAL A CA 1
ATOM 1468 C C . VAL A 1 189 ? 5.477 3.950 -18.538 1.00 95.38 189 VAL A C 1
ATOM 1470 O O . VAL A 1 189 ? 6.684 3.767 -18.655 1.00 95.38 189 VAL A O 1
ATOM 1473 N N . ILE A 1 190 ? 4.976 4.943 -17.798 1.00 95.00 190 ILE A N 1
ATOM 1474 C CA . ILE A 1 190 ? 5.816 5.928 -17.097 1.00 95.00 190 ILE A CA 1
ATOM 1475 C C . ILE A 1 190 ? 6.717 5.249 -16.059 1.00 95.00 190 ILE A C 1
ATOM 1477 O O . ILE A 1 190 ? 7.920 5.487 -16.070 1.00 95.00 190 ILE A O 1
ATOM 1481 N N . ALA A 1 191 ? 6.177 4.364 -15.216 1.00 95.44 191 ALA A N 1
ATOM 1482 C CA . ALA A 1 191 ? 6.988 3.625 -14.245 1.00 95.44 191 ALA A CA 1
ATOM 1483 C C . ALA A 1 191 ? 8.072 2.779 -14.933 1.00 95.44 191 ALA A C 1
ATOM 1485 O O . ALA A 1 191 ? 9.210 2.726 -14.475 1.00 95.44 191 ALA A O 1
ATOM 1486 N N . SER A 1 192 ? 7.747 2.171 -16.076 1.00 96.62 192 SER A N 1
ATOM 1487 C CA . SER A 1 192 ? 8.709 1.404 -16.872 1.00 96.62 192 SER A CA 1
ATOM 1488 C C . SER A 1 192 ? 9.805 2.285 -17.467 1.00 96.62 192 SER A C 1
ATOM 1490 O O . SER A 1 192 ? 10.972 1.897 -17.468 1.00 96.62 192 SER A O 1
ATOM 1492 N N . MET A 1 193 ? 9.455 3.483 -17.946 1.00 96.38 193 MET A N 1
ATOM 1493 C CA . MET A 1 193 ? 10.436 4.471 -18.399 1.00 96.38 193 MET A CA 1
ATOM 1494 C C . MET A 1 193 ? 11.387 4.858 -17.266 1.00 96.38 193 MET A C 1
ATOM 1496 O O . MET A 1 193 ? 12.592 4.875 -17.491 1.00 96.38 193 MET A O 1
ATOM 1500 N N . ASP A 1 194 ? 10.866 5.116 -16.067 1.00 95.31 194 ASP A N 1
ATOM 1501 C CA . ASP A 1 194 ? 11.670 5.518 -14.908 1.00 95.31 194 ASP A CA 1
ATOM 1502 C C . ASP A 1 194 ? 12.642 4.403 -14.490 1.00 95.31 194 ASP A C 1
ATOM 1504 O O . ASP A 1 194 ? 13.845 4.637 -14.370 1.00 95.31 194 ASP A O 1
ATOM 1508 N N . ILE A 1 195 ? 12.154 3.162 -14.403 1.00 97.06 195 ILE A N 1
ATOM 1509 C CA . ILE A 1 195 ? 12.968 1.981 -14.072 1.00 97.06 195 ILE A CA 1
ATOM 1510 C C . ILE A 1 195 ? 14.071 1.751 -15.105 1.00 97.06 195 ILE A C 1
ATOM 1512 O O . ILE A 1 195 ? 15.219 1.490 -14.740 1.00 97.06 195 ILE A O 1
ATOM 1516 N N . LEU A 1 196 ? 13.760 1.840 -16.404 1.00 96.12 196 LEU A N 1
ATOM 1517 C CA . LEU A 1 196 ? 14.788 1.679 -17.429 1.00 96.12 196 LEU A CA 1
ATOM 1518 C C . LEU A 1 196 ? 15.752 2.863 -17.458 1.00 96.12 196 LEU A C 1
ATOM 1520 O O . LEU A 1 196 ? 16.934 2.643 -17.688 1.00 96.12 196 LEU A O 1
ATOM 1524 N N . ALA A 1 197 ? 15.304 4.096 -17.223 1.00 94.81 197 ALA A N 1
ATOM 1525 C CA . ALA A 1 197 ? 16.200 5.248 -17.155 1.00 94.81 197 ALA A CA 1
ATOM 1526 C C . ALA A 1 197 ? 17.239 5.084 -16.034 1.00 94.81 197 ALA A C 1
ATOM 1528 O O . ALA A 1 197 ? 18.414 5.388 -16.245 1.00 94.81 197 ALA A O 1
ATOM 1529 N N . GLU A 1 198 ? 16.819 4.563 -14.882 1.00 95.81 198 GLU A N 1
ATOM 1530 C CA . GLU A 1 198 ? 17.688 4.358 -13.724 1.00 95.81 198 GLU A CA 1
ATOM 1531 C C . GLU A 1 198 ? 18.595 3.127 -13.869 1.00 95.81 198 GLU A C 1
ATOM 1533 O O . GLU A 1 198 ? 19.807 3.213 -13.665 1.00 95.81 198 GLU A O 1
ATOM 1538 N N . HIS A 1 199 ? 18.036 1.976 -14.250 1.00 95.75 199 HIS A N 1
ATOM 1539 C CA . HIS A 1 199 ? 18.748 0.695 -14.167 1.00 95.75 199 HIS A CA 1
ATOM 1540 C C . HIS A 1 199 ? 19.237 0.150 -15.515 1.00 95.75 199 HIS A C 1
ATOM 1542 O O . HIS A 1 199 ? 20.099 -0.731 -15.547 1.00 95.75 199 HIS A O 1
ATOM 1548 N N . ALA A 1 200 ? 18.706 0.639 -16.639 1.00 95.50 200 ALA A N 1
ATOM 1549 C CA . ALA A 1 200 ? 19.035 0.142 -17.977 1.00 95.50 200 ALA A CA 1
ATOM 1550 C C . ALA A 1 200 ? 18.876 1.212 -19.089 1.00 95.50 200 ALA A C 1
ATOM 1552 O O . ALA A 1 200 ? 18.186 0.965 -20.085 1.00 95.50 200 ALA A O 1
ATOM 1553 N N . PRO A 1 201 ? 19.513 2.400 -18.983 1.00 94.06 201 PRO A N 1
ATOM 1554 C CA . PRO A 1 201 ? 19.213 3.554 -19.848 1.00 94.06 201 PRO A CA 1
ATOM 1555 C C . PRO A 1 201 ? 19.498 3.303 -21.336 1.00 94.06 201 PRO A C 1
ATOM 1557 O O . PRO A 1 201 ? 18.845 3.864 -22.224 1.00 94.06 201 PRO A O 1
ATOM 1560 N N . SER A 1 202 ? 20.444 2.407 -21.630 1.00 95.12 202 SER A N 1
ATOM 1561 C CA . SER A 1 202 ? 20.741 1.955 -22.992 1.00 95.12 202 SER A CA 1
ATOM 1562 C C . SER A 1 202 ? 19.576 1.203 -23.642 1.00 95.12 202 SER A C 1
ATOM 1564 O O . SER A 1 202 ? 19.468 1.211 -24.867 1.00 95.12 202 SER A O 1
ATOM 1566 N N . ARG A 1 203 ? 18.689 0.595 -22.845 1.00 93.94 203 ARG A N 1
ATOM 1567 C CA . ARG A 1 203 ? 17.488 -0.105 -23.318 1.00 93.94 203 ARG A CA 1
ATOM 1568 C C . ARG A 1 203 ? 16.304 0.837 -23.540 1.00 93.94 203 ARG A C 1
ATOM 1570 O O . ARG A 1 203 ? 15.508 0.596 -24.440 1.00 93.94 203 ARG A O 1
ATOM 1577 N N . LEU A 1 204 ? 16.220 1.939 -22.790 1.00 93.94 204 LEU A N 1
ATOM 1578 C CA . LEU A 1 204 ? 15.197 2.975 -22.991 1.00 93.94 204 LEU A CA 1
ATOM 1579 C C . LEU A 1 204 ? 15.465 3.833 -24.235 1.00 93.94 204 LEU A C 1
ATOM 1581 O O . LEU A 1 204 ? 14.542 4.157 -24.982 1.00 93.94 204 LEU A O 1
ATOM 1585 N N . SER A 1 205 ? 16.728 4.198 -24.471 1.00 91.12 205 SER A N 1
ATOM 1586 C CA . SER A 1 205 ? 17.120 5.171 -25.504 1.00 91.12 205 SER A CA 1
ATOM 1587 C C . SER A 1 205 ? 16.541 4.888 -26.908 1.00 91.12 205 SER A C 1
ATOM 1589 O O . SER A 1 205 ? 16.021 5.822 -27.524 1.00 91.12 205 SER A O 1
ATOM 1591 N N . PRO A 1 206 ? 16.537 3.639 -27.422 1.00 92.19 206 PRO A N 1
ATOM 1592 C CA . PRO A 1 206 ? 15.958 3.324 -28.732 1.00 92.19 206 PRO A CA 1
ATOM 1593 C C . PRO A 1 206 ? 14.438 3.530 -28.822 1.00 92.19 206 PRO A C 1
ATOM 1595 O O . PRO A 1 206 ? 13.902 3.678 -29.920 1.00 92.19 206 PRO A O 1
ATOM 1598 N N . LEU A 1 207 ? 13.736 3.537 -27.685 1.00 91.62 207 LEU A N 1
ATOM 1599 C CA . LEU A 1 207 ? 12.274 3.606 -27.610 1.00 91.62 207 LEU A CA 1
ATOM 1600 C C . LEU A 1 207 ? 11.758 5.047 -27.505 1.00 91.62 207 LEU A C 1
ATOM 1602 O O . LEU A 1 207 ? 10.609 5.317 -27.861 1.00 91.62 207 LEU A O 1
ATOM 1606 N N . MET A 1 208 ? 12.610 5.995 -27.101 1.00 92.62 208 MET A N 1
ATOM 1607 C CA . MET A 1 208 ? 12.254 7.410 -26.924 1.00 92.62 208 MET A CA 1
ATOM 1608 C C . MET A 1 208 ? 11.579 8.053 -28.156 1.00 92.62 208 MET A C 1
ATOM 1610 O O . MET A 1 208 ? 10.567 8.740 -27.979 1.00 92.62 208 MET A O 1
ATOM 1614 N N . PRO A 1 209 ? 12.021 7.812 -29.413 1.00 92.75 209 PRO A N 1
ATOM 1615 C CA . PRO A 1 209 ? 11.343 8.364 -30.588 1.00 92.75 209 PRO A CA 1
ATOM 1616 C C . PRO A 1 209 ? 9.908 7.853 -30.771 1.00 92.75 209 PRO A C 1
ATOM 1618 O O . PRO A 1 209 ? 9.059 8.594 -31.267 1.00 92.75 209 PRO A O 1
ATOM 1621 N N . ALA A 1 210 ? 9.618 6.610 -30.374 1.00 92.19 210 ALA A N 1
ATOM 1622 C CA . ALA A 1 210 ? 8.268 6.054 -30.433 1.00 92.19 210 ALA A CA 1
ATOM 1623 C C . ALA A 1 210 ? 7.404 6.571 -29.270 1.00 92.19 210 ALA A C 1
ATOM 1625 O O . ALA A 1 210 ? 6.272 7.000 -29.490 1.00 92.19 210 ALA A O 1
ATOM 1626 N N . LEU A 1 211 ? 7.962 6.617 -28.056 1.00 92.31 211 LEU A N 1
ATOM 1627 C CA . LEU A 1 211 ? 7.282 7.113 -26.851 1.00 92.31 211 LEU A CA 1
ATOM 1628 C C . LEU A 1 211 ? 6.922 8.605 -26.942 1.00 92.31 211 LEU A C 1
ATOM 1630 O O . LEU A 1 211 ? 5.868 9.012 -26.460 1.00 92.31 211 LEU A O 1
ATOM 1634 N N . SER A 1 212 ? 7.715 9.419 -27.647 1.00 93.12 212 SER A N 1
ATOM 1635 C CA . SER A 1 212 ? 7.375 10.834 -27.898 1.00 93.12 212 SER A CA 1
ATOM 1636 C C . SER A 1 212 ? 6.112 11.029 -28.748 1.00 93.12 212 SER A C 1
ATOM 1638 O O . SER A 1 212 ? 5.533 12.116 -28.773 1.00 93.12 212 SER A O 1
ATOM 1640 N N . LYS A 1 213 ? 5.644 9.963 -29.408 1.00 92.88 213 LYS A N 1
ATOM 1641 C CA . LYS A 1 213 ? 4.400 9.916 -30.188 1.00 92.88 213 LYS A CA 1
ATOM 1642 C C . LYS A 1 213 ? 3.293 9.123 -29.486 1.00 92.88 213 LYS A C 1
ATOM 1644 O O . LYS A 1 213 ? 2.248 8.896 -30.091 1.00 92.88 213 LYS A O 1
ATOM 1649 N N . HIS A 1 214 ? 3.502 8.699 -28.237 1.00 94.38 214 HIS A N 1
ATOM 1650 C CA . HIS A 1 214 ? 2.521 7.931 -27.471 1.00 94.38 214 HIS A CA 1
ATOM 1651 C C . HIS A 1 214 ? 1.192 8.705 -27.338 1.00 94.38 214 HIS A C 1
ATOM 1653 O O . HIS A 1 214 ? 1.243 9.929 -27.199 1.00 94.38 214 HIS A O 1
ATOM 1659 N N . PRO A 1 215 ? 0.007 8.058 -27.340 1.00 92.56 215 PRO A N 1
ATOM 1660 C CA . PRO A 1 215 ? -1.290 8.744 -27.232 1.00 92.56 215 PRO A CA 1
ATOM 1661 C C . PRO A 1 215 ? -1.474 9.552 -25.937 1.00 92.56 215 PRO A C 1
ATOM 1663 O O . PRO A 1 215 ? -2.048 10.644 -25.953 1.00 92.56 215 PRO A O 1
ATOM 1666 N N . SER A 1 216 ? -0.922 9.062 -24.825 1.00 93.12 216 SER A N 1
ATOM 1667 C CA . SER A 1 216 ? -0.902 9.780 -23.544 1.00 93.12 216 SER A CA 1
ATOM 1668 C C . SER A 1 216 ? -0.029 11.032 -23.586 1.00 93.12 216 SER A C 1
ATOM 1670 O O . SER A 1 216 ? 1.154 10.968 -23.926 1.00 93.12 216 SER A O 1
ATOM 1672 N N . LYS A 1 217 ? -0.583 12.169 -23.146 1.00 92.88 217 LYS A N 1
ATOM 1673 C CA . LYS A 1 217 ? 0.191 13.405 -22.947 1.00 92.88 217 LYS A CA 1
ATOM 1674 C C . LYS A 1 217 ? 1.274 13.247 -21.874 1.00 92.88 217 LYS A C 1
ATOM 1676 O O . LYS A 1 217 ? 2.334 13.844 -22.018 1.00 92.88 217 LYS A O 1
ATOM 1681 N N . TYR A 1 218 ? 1.029 12.443 -20.840 1.00 91.88 218 TYR A N 1
ATOM 1682 C CA . TYR A 1 218 ? 1.942 12.282 -19.709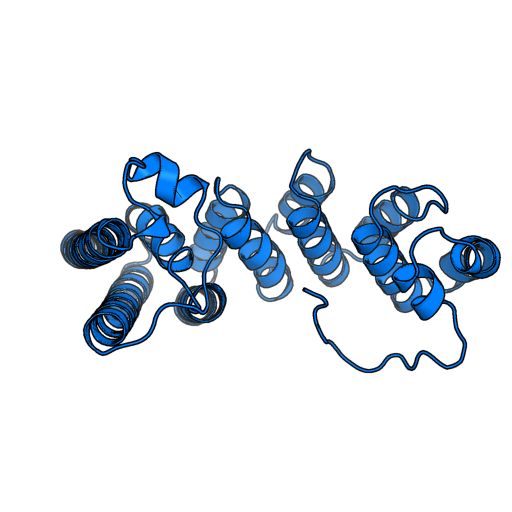 1.00 91.88 218 TYR A CA 1
ATOM 1683 C C . TYR A 1 218 ? 3.191 11.495 -20.107 1.00 91.88 218 TYR A C 1
ATOM 1685 O O . TYR A 1 218 ? 4.304 11.914 -19.794 1.00 91.88 218 TYR A O 1
ATOM 1693 N N . VAL A 1 219 ? 3.022 10.437 -20.907 1.00 93.31 219 VAL A N 1
ATOM 1694 C CA . VAL A 1 219 ? 4.151 9.697 -21.497 1.00 93.31 219 VAL A CA 1
ATOM 1695 C C . VAL A 1 219 ? 4.991 10.614 -22.390 1.00 93.31 219 VAL A C 1
ATOM 1697 O O . VAL A 1 219 ? 6.213 10.653 -22.262 1.00 93.31 219 VAL A O 1
ATOM 1700 N N . ARG A 1 220 ? 4.358 11.429 -23.248 1.00 93.31 220 ARG A N 1
ATOM 1701 C CA . ARG A 1 220 ? 5.092 12.372 -24.112 1.00 93.31 220 ARG A CA 1
ATOM 1702 C C . ARG A 1 220 ? 5.893 13.403 -23.313 1.00 93.31 220 ARG A C 1
ATOM 1704 O O . ARG A 1 220 ? 7.030 13.699 -23.683 1.00 93.31 220 ARG A O 1
ATOM 1711 N N . LEU A 1 221 ? 5.350 13.921 -22.208 1.00 91.75 221 LEU A N 1
ATOM 1712 C CA . LEU A 1 221 ? 6.066 14.867 -21.340 1.00 91.75 221 LEU A CA 1
ATOM 1713 C C . LEU A 1 221 ? 7.367 14.271 -20.785 1.00 91.75 221 LEU A C 1
ATOM 1715 O O . LEU A 1 221 ? 8.388 14.954 -20.791 1.00 91.75 221 LEU A O 1
ATOM 1719 N N . ARG A 1 222 ? 7.366 12.983 -20.417 1.00 88.62 222 ARG A N 1
ATOM 1720 C CA . ARG A 1 222 ? 8.565 12.261 -19.950 1.00 88.62 222 ARG A CA 1
ATOM 1721 C C . ARG A 1 222 ? 9.643 12.067 -21.025 1.00 88.62 222 ARG A C 1
ATOM 1723 O O . ARG A 1 222 ? 10.765 11.709 -20.697 1.00 88.62 222 ARG A O 1
ATOM 1730 N N . THR A 1 223 ? 9.334 12.321 -22.299 1.00 86.75 223 THR A N 1
ATOM 1731 C CA . THR A 1 223 ? 10.311 12.248 -23.405 1.00 86.75 223 THR A CA 1
ATOM 1732 C C . THR A 1 223 ? 10.916 13.593 -23.803 1.00 86.75 223 THR A C 1
ATOM 1734 O O . THR A 1 223 ? 11.790 13.640 -24.669 1.00 86.75 223 THR A O 1
ATOM 1737 N N . SER A 1 224 ? 10.456 14.692 -23.199 1.00 76.25 224 SER A N 1
ATOM 1738 C CA . SER A 1 224 ? 10.917 16.035 -23.550 1.00 76.25 224 SER A CA 1
ATOM 1739 C C . SER A 1 224 ? 12.228 16.376 -22.831 1.00 76.25 224 SER A C 1
ATOM 1741 O O . SER A 1 224 ? 12.328 16.149 -21.628 1.00 76.25 224 SER A O 1
ATOM 1743 N N . PRO A 1 225 ? 13.213 16.997 -23.506 1.00 59.69 225 PRO A N 1
ATOM 1744 C CA . PRO A 1 225 ? 14.498 17.365 -22.896 1.00 59.69 225 PRO A CA 1
ATOM 1745 C C . PRO A 1 225 ? 14.388 18.434 -21.790 1.00 59.69 225 PRO A C 1
ATOM 1747 O O . PRO A 1 225 ? 15.349 18.663 -21.065 1.00 59.69 225 PRO A O 1
ATOM 1750 N N . SER A 1 226 ? 13.231 19.087 -21.648 1.00 51.72 226 SER A N 1
ATOM 1751 C CA . SER A 1 226 ? 12.897 20.026 -20.568 1.00 51.72 226 SER A CA 1
ATOM 1752 C C . SER A 1 226 ? 12.242 19.369 -19.343 1.00 51.72 226 SER A C 1
ATOM 1754 O O . SER A 1 226 ? 11.963 20.058 -18.362 1.00 51.72 226 SER A O 1
ATOM 1756 N N . GLY A 1 227 ? 11.998 18.056 -19.370 1.00 46.16 227 GLY A N 1
ATOM 1757 C CA . GLY A 1 227 ? 11.600 17.296 -18.190 1.00 46.16 227 GLY A CA 1
ATOM 1758 C C . GLY A 1 227 ? 12.821 17.013 -17.322 1.00 46.16 227 GLY A C 1
ATOM 1759 O O . GLY A 1 227 ? 13.499 16.011 -17.527 1.00 46.16 227 GLY A O 1
ATOM 1760 N N . SER A 1 228 ? 13.129 17.896 -16.370 1.00 36.12 228 SER A N 1
ATOM 1761 C CA . SER A 1 228 ? 14.079 17.564 -15.302 1.00 36.12 228 SER A CA 1
ATOM 1762 C C . SER A 1 228 ? 13.663 16.253 -14.618 1.00 36.12 228 SER A C 1
ATOM 1764 O O . SER A 1 228 ? 12.465 16.059 -14.393 1.00 36.12 228 SER A O 1
ATOM 1766 N N . PRO A 1 229 ? 14.611 15.400 -14.185 1.00 40.41 229 PRO A N 1
ATOM 1767 C CA . PRO A 1 229 ? 14.344 14.368 -13.191 1.00 40.41 229 PRO A CA 1
ATOM 1768 C C . PRO A 1 229 ? 14.181 15.068 -11.833 1.00 40.41 229 PRO A C 1
ATOM 1770 O O . PRO A 1 229 ? 15.057 15.034 -10.975 1.00 40.41 229 PRO A O 1
ATOM 1773 N N . ALA A 1 230 ? 13.106 15.837 -11.677 1.00 37.53 230 ALA A N 1
ATOM 1774 C CA . ALA A 1 230 ? 12.792 16.511 -10.432 1.00 37.53 230 ALA A CA 1
ATOM 1775 C C . ALA A 1 230 ? 11.936 15.560 -9.596 1.00 37.53 230 ALA A C 1
ATOM 1777 O O . ALA A 1 230 ? 10.788 15.303 -9.942 1.00 37.53 230 ALA A O 1
ATOM 1778 N N . GLY A 1 231 ? 12.576 15.019 -8.556 1.00 37.06 231 GLY A N 1
ATOM 1779 C CA . GLY A 1 231 ? 12.031 14.395 -7.352 1.00 37.06 231 GLY A CA 1
ATOM 1780 C C . GLY A 1 231 ? 10.572 13.954 -7.366 1.00 37.06 231 GLY A C 1
ATOM 1781 O O . GLY A 1 231 ? 9.669 14.781 -7.401 1.00 37.06 231 GLY A O 1
ATOM 1782 N N . SER A 1 232 ? 10.383 12.646 -7.200 1.00 35.47 232 SER A N 1
ATOM 1783 C CA . SER A 1 232 ? 9.517 12.085 -6.156 1.00 35.47 232 SER A CA 1
ATOM 1784 C C . SER A 1 232 ? 8.234 12.861 -5.844 1.00 35.47 232 SER A C 1
ATOM 1786 O O . SER A 1 232 ? 7.978 13.192 -4.691 1.00 35.47 232 SER A O 1
ATOM 1788 N N . GLN A 1 233 ? 7.414 13.162 -6.847 1.00 31.83 233 GLN A N 1
ATOM 1789 C CA . GLN A 1 233 ? 6.006 13.425 -6.593 1.00 31.83 233 GLN A CA 1
ATOM 1790 C C . GLN A 1 233 ? 5.197 12.275 -7.179 1.00 31.83 233 GLN A C 1
ATOM 1792 O O . GLN A 1 233 ? 5.248 12.054 -8.398 1.00 31.83 233 GLN A O 1
ATOM 1797 N N . PRO A 1 234 ? 4.474 11.514 -6.339 1.00 33.31 234 PRO A N 1
ATOM 1798 C CA . PRO A 1 234 ? 3.515 10.559 -6.849 1.00 33.31 234 PRO A CA 1
ATOM 1799 C C . PRO A 1 234 ? 2.450 11.350 -7.614 1.00 33.31 234 PRO A C 1
ATOM 1801 O O . PRO A 1 234 ? 1.772 12.219 -7.073 1.00 33.31 234 PRO A O 1
ATOM 1804 N N . LEU A 1 235 ? 2.353 11.097 -8.921 1.00 42.88 235 LEU A N 1
ATOM 1805 C CA . LEU A 1 235 ? 1.148 11.453 -9.665 1.00 42.88 235 LEU A CA 1
ATOM 1806 C C . LEU A 1 235 ? -0.018 10.645 -9.073 1.00 42.88 235 LEU A C 1
ATOM 1808 O O . LEU A 1 235 ? 0.190 9.431 -8.908 1.00 42.88 235 LEU A O 1
ATOM 1812 N N . PRO A 1 236 ? -1.171 11.290 -8.796 1.00 39.66 236 PRO A N 1
ATOM 1813 C CA . PRO A 1 236 ? -2.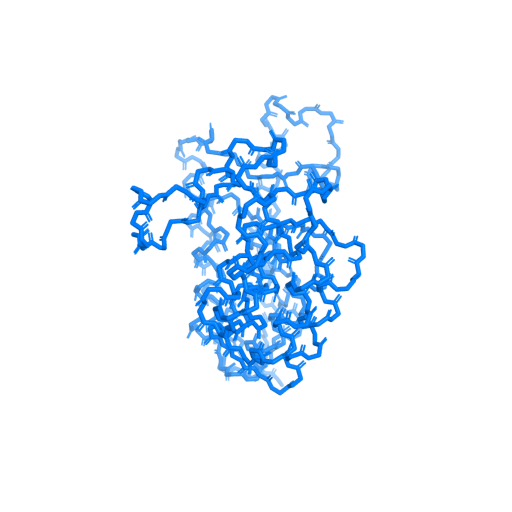353 10.629 -8.248 1.00 39.66 236 PRO A CA 1
ATOM 1814 C C . PRO A 1 236 ? -2.816 9.468 -9.134 1.00 39.66 236 PRO A C 1
ATOM 1816 O O . PRO A 1 236 ? -2.612 9.538 -10.377 1.00 39.66 236 PRO A O 1
#

pLDDT: mean 88.21, std 13.54, range [31.83, 97.75]

Foldseek 3Di:
DPCLPVLLVQLVVLLVVLLVVVCPDPVNPPPDSVRCLQVQPADPPDDDDVNVVSLVSNLVSLLSSLLVCQVVVHCVVNLVSLLSSLSPHPCVLVSLCSNCVSHDLVNNVVSLLVQCVDPHLSSNLSSLQVCLVRPDVCLLVSLLCQLPDPHDPSSNLSSLLSNCSVPLVSSLVSLVVQCDLPRPDPSSNVSSLVSCVPRPVVVNVVCLVSQCVRPDPVSVLVSDPPDDPDDDDDDD

Sequence (236 aa):
MPNVTPAIAALSAVLNEYWDWLHTQPQWAGFTRVEMQHRYQGSTQYDGPDYEQLVERLTQAVVVVAEQARDTGYLAPATAALLEAVLVDELWEDLLDLCTSTLPPPLRADLLRAGLAHWATPVRLLCAERIGEFPFAGAEGLLDDAVAHANPVIVRRFALLALAQLASARAVAWAESFLSPLHPDEYLVIASMDILAEHAPSRLSPLMPALSKHPSKYVRLRTSPSGSPAGSQPLP

Radius of gyration: 20.15 Å; chains: 1; bounding box: 50×36×58 Å